Protein AF-A0A2E6C4I3-F1 (afdb_monomer)

Solvent-accessible surface area (backbone atoms only — not comparable to full-atom values): 15419 Å² total; per-residue (Å²): 133,84,74,63,44,27,32,34,34,38,45,66,59,59,52,49,50,63,59,40,77,43,93,86,50,101,66,80,66,76,70,67,71,54,70,83,65,25,43,77,41,75,47,53,65,41,69,78,68,62,60,89,50,59,58,78,67,38,38,30,36,37,54,92,90,48,74,37,39,29,33,80,89,81,67,47,76,45,38,67,65,46,46,53,47,26,51,57,50,42,53,52,44,54,75,73,53,50,18,26,37,46,27,45,60,59,21,41,38,36,0,70,55,52,5,55,28,27,47,76,90,46,91,66,58,45,61,79,30,51,2,55,34,33,51,46,36,49,67,78,42,55,48,52,43,71,46,43,52,76,47,47,73,37,69,68,55,41,52,54,48,50,52,45,21,52,54,43,35,56,49,51,64,66,39,72,82,55,56,41,66,68,56,51,53,51,52,44,70,76,42,45,65,66,48,38,74,64,19,59,80,38,52,63,60,53,51,50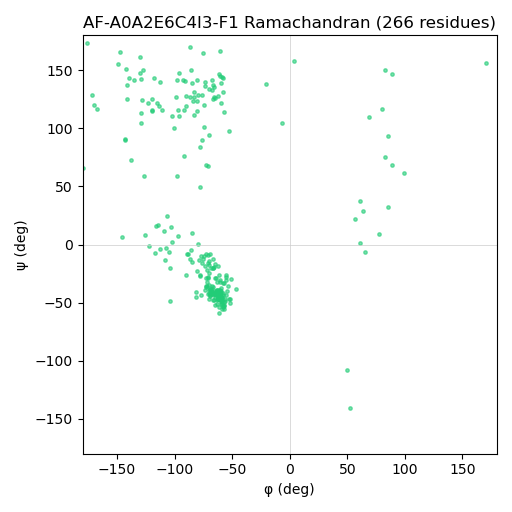,48,54,51,41,55,78,68,65,77,55,58,42,55,59,51,49,53,52,46,45,32,52,51,40,48,35,57,66,55,71,67,86,73,87,71,90,79,70,80,86,82,80,80,84,77,84,85,71,80,95,77,80,88,81,86,88,77,82,89,134

Nearest PDB structures (foldseek):
  6z94-assembly2_B  TM=6.551E-01  e=1.060E-04  uncultured bacterium
  8q87-assembly1_BD  TM=1.575E-01  e=1.660E+00  Gallus gallus
  5jcs-assembly1_D  TM=1.432E-01  e=2.793E+00  Saccharomyces cerevisiae S288C
  6ip5-assembly1_1G  TM=1.667E-01  e=8.383E+00  Homo sapiens

Foldseek 3Di:
DQDAAAEEEEVVVVVVVVVCVPPDDPDPQVPDPCVVRHRYDYDYCCVVVVVVDHLQQWAFEDDPNDTWTARPPPGDTCQVVLLVCLQVVLVVCVVVRHLAYEFEDLGLATHLFQHWYHYPPDPDTGRGDGHSSNVNNCVVCVLHQYDYPVQSSPVVSVVLSVVSSVLSSVLCVLCVVHFDLVSVVVSCVVCVVVLCVQQVVLPVVLVVLNVCSVVVVDDRRVSSSSNSSSSNVSSVPGCPDDDDPDDPPPDPPPPDDDDDDDDDDDDD

pLDDT: mean 80.93, std 21.6, range [30.05, 97.5]

Radius of gyration: 22.91 Å; Cα contacts (8 Å, |Δi|>4): 356; chains: 1; bounding box: 72×36×79 Å

Structure (mmCIF, N/CA/C/O backbone):
data_AF-A0A2E6C4I3-F1
#
_entry.id   AF-A0A2E6C4I3-F1
#
loop_
_atom_site.group_PDB
_atom_site.id
_atom_site.type_symbol
_atom_site.label_atom_id
_atom_site.label_alt_id
_atom_site.label_comp_id
_atom_site.label_asym_id
_atom_site.label_entity_id
_atom_site.label_seq_id
_atom_site.pdbx_PDB_ins_code
_atom_site.Cartn_x
_atom_site.Cartn_y
_atom_site.Cartn_z
_atom_site.occupancy
_atom_site.B_iso_or_equiv
_atom_site.auth_seq_id
_atom_site.auth_comp_id
_atom_site.auth_asym_id
_atom_site.auth_atom_id
_atom_site.pdbx_PDB_model_num
ATOM 1 N N . MET A 1 1 ? -5.279 -16.756 18.868 1.00 37.09 1 MET A N 1
ATOM 2 C CA . MET A 1 1 ? -3.951 -16.353 18.372 1.00 37.09 1 MET A CA 1
ATOM 3 C C . MET A 1 1 ? -4.178 -15.786 16.989 1.00 37.09 1 MET A C 1
ATOM 5 O O . MET A 1 1 ? -4.658 -16.516 16.134 1.00 37.09 1 MET A O 1
ATOM 9 N N . THR A 1 2 ? -4.014 -14.481 16.819 1.00 56.53 2 THR A N 1
ATOM 10 C CA . THR A 1 2 ? -4.086 -13.846 15.499 1.00 56.53 2 THR A CA 1
ATOM 11 C C . THR A 1 2 ? -2.768 -14.158 14.794 1.00 56.53 2 THR A C 1
ATOM 13 O O . THR A 1 2 ? -1.721 -14.031 15.426 1.00 56.53 2 THR A O 1
ATOM 16 N N . GLY A 1 3 ? -2.817 -14.681 13.566 1.00 79.69 3 GLY A N 1
ATOM 17 C CA . GLY A 1 3 ? -1.607 -15.008 12.802 1.00 79.69 3 GLY A CA 1
ATOM 18 C C . GLY A 1 3 ? -0.743 -13.770 12.550 1.00 79.69 3 GLY A C 1
ATOM 19 O O . GLY A 1 3 ? -1.201 -12.648 12.757 1.00 79.69 3 GLY A O 1
ATOM 20 N N . ASN A 1 4 ? 0.501 -13.965 12.113 1.00 88.38 4 ASN A N 1
ATOM 21 C CA . ASN A 1 4 ? 1.368 -12.844 11.750 1.00 88.38 4 ASN A CA 1
ATOM 22 C C . ASN A 1 4 ? 0.720 -12.007 10.628 1.00 88.38 4 ASN A C 1
ATOM 24 O O . ASN A 1 4 ? 0.062 -12.576 9.749 1.00 88.38 4 ASN A O 1
ATOM 28 N N . PRO A 1 5 ? 0.883 -10.670 10.619 1.00 93.81 5 PRO A N 1
ATOM 29 C CA . PRO A 1 5 ? 0.374 -9.851 9.531 1.00 93.81 5 PRO A CA 1
ATOM 30 C C . PRO A 1 5 ? 1.000 -10.262 8.198 1.00 93.81 5 PRO A C 1
ATOM 32 O O . PRO A 1 5 ? 2.207 -10.496 8.110 1.00 93.81 5 PRO A O 1
ATOM 35 N N . LYS A 1 6 ? 0.182 -10.304 7.148 1.00 95.56 6 LYS A N 1
ATOM 36 C CA . LYS A 1 6 ? 0.657 -10.543 5.786 1.00 95.56 6 LYS A CA 1
ATOM 37 C C . LYS A 1 6 ? 1.225 -9.261 5.195 1.00 95.56 6 LYS A C 1
ATOM 39 O O . LYS A 1 6 ? 0.549 -8.233 5.209 1.00 95.56 6 LYS A O 1
ATOM 44 N N . LEU A 1 7 ? 2.437 -9.309 4.661 1.00 94.38 7 LEU A N 1
ATOM 45 C CA . LEU A 1 7 ? 3.115 -8.162 4.067 1.00 94.38 7 LEU A CA 1
ATOM 46 C C . LEU A 1 7 ? 3.421 -8.454 2.599 1.00 94.38 7 LEU A C 1
ATOM 48 O O . LEU A 1 7 ? 4.215 -9.343 2.293 1.00 94.38 7 LEU A O 1
ATOM 52 N N . ALA A 1 8 ? 2.802 -7.698 1.694 1.00 95.00 8 ALA A N 1
ATOM 53 C CA . ALA A 1 8 ? 3.105 -7.797 0.274 1.00 95.00 8 ALA A CA 1
ATOM 54 C C . ALA A 1 8 ? 4.472 -7.162 -0.026 1.00 95.00 8 ALA A C 1
ATOM 56 O O . ALA A 1 8 ? 4.795 -6.082 0.480 1.00 95.00 8 ALA A O 1
ATOM 57 N N . VAL A 1 9 ? 5.284 -7.824 -0.847 1.00 91.00 9 VAL A N 1
ATOM 58 C CA . VAL A 1 9 ? 6.627 -7.364 -1.219 1.00 91.00 9 VAL A CA 1
ATOM 59 C C . VAL A 1 9 ? 6.882 -7.673 -2.693 1.00 91.00 9 VAL A C 1
ATOM 61 O O . VAL A 1 9 ? 6.589 -8.765 -3.178 1.00 91.00 9 VAL A O 1
ATOM 64 N N . CYS A 1 10 ? 7.478 -6.732 -3.428 1.00 84.06 10 CYS A N 1
ATOM 65 C CA . CYS A 1 10 ? 7.932 -7.007 -4.792 1.00 84.06 10 CYS A CA 1
ATOM 66 C C . CYS A 1 10 ? 9.016 -8.107 -4.786 1.00 84.06 10 CYS A C 1
ATOM 68 O O . CYS A 1 10 ? 10.044 -7.945 -4.124 1.00 84.06 10 CYS A O 1
ATOM 70 N N . SER A 1 11 ? 8.869 -9.177 -5.581 1.00 79.31 11 SER A N 1
ATOM 71 C CA . SER A 1 11 ? 9.823 -10.311 -5.592 1.00 79.31 11 SER A CA 1
ATOM 72 C C . SER A 1 11 ? 11.279 -9.908 -5.863 1.00 79.31 11 SER A C 1
ATOM 74 O O . SER A 1 11 ? 12.221 -10.568 -5.420 1.00 79.31 11 SER A O 1
ATOM 76 N N . CYS A 1 12 ? 11.506 -8.812 -6.595 1.00 71.88 12 CYS A N 1
ATOM 77 C CA . CYS A 1 12 ? 12.850 -8.299 -6.859 1.00 71.88 12 CYS A CA 1
ATOM 78 C C . CYS A 1 12 ? 13.575 -7.832 -5.583 1.00 71.88 12 CYS A C 1
ATOM 80 O O . CYS A 1 12 ? 14.800 -7.937 -5.519 1.00 71.88 12 CYS A O 1
ATOM 82 N N . LEU A 1 13 ? 12.848 -7.376 -4.558 1.00 74.38 13 LEU A N 1
ATOM 83 C CA . LEU A 1 13 ? 13.403 -6.961 -3.265 1.00 74.38 13 LEU A CA 1
ATOM 84 C C . LEU A 1 13 ? 13.938 -8.160 -2.481 1.00 74.38 13 LEU A C 1
ATOM 86 O O . LEU A 1 13 ? 15.050 -8.117 -1.956 1.00 74.38 13 LEU A O 1
ATOM 90 N N . LEU A 1 14 ? 13.195 -9.265 -2.484 1.00 69.88 14 LEU A N 1
ATOM 91 C CA . LEU A 1 14 ? 13.598 -10.502 -1.812 1.00 69.88 14 LEU A CA 1
ATOM 92 C C . LEU A 1 14 ? 14.794 -11.155 -2.514 1.00 69.88 14 LEU A C 1
ATOM 94 O O . LEU A 1 14 ? 15.743 -11.592 -1.869 1.00 69.88 14 LEU A O 1
ATOM 98 N N . LYS A 1 15 ? 14.829 -11.120 -3.851 1.00 64.56 15 LYS A N 1
ATOM 99 C CA . LYS A 1 15 ? 15.990 -11.591 -4.628 1.00 64.56 15 LYS A CA 1
ATOM 100 C C . LYS A 1 15 ? 17.230 -10.712 -4.431 1.00 64.56 15 LYS A C 1
ATOM 102 O O . LYS A 1 15 ? 18.345 -11.233 -4.418 1.00 64.56 15 LYS A O 1
ATOM 107 N N . LYS A 1 16 ? 17.061 -9.390 -4.276 1.00 57.88 16 LYS A N 1
ATOM 108 C CA . LYS A 1 16 ? 18.157 -8.478 -3.907 1.00 57.88 16 LYS A CA 1
ATOM 109 C C . LYS A 1 16 ? 18.740 -8.847 -2.539 1.00 57.88 16 LYS A C 1
ATOM 111 O O . LYS A 1 16 ? 19.957 -8.821 -2.425 1.00 57.88 16 LYS A O 1
ATOM 116 N N . ARG A 1 17 ? 17.919 -9.236 -1.552 1.00 54.97 17 ARG A N 1
ATOM 117 C CA . ARG A 1 17 ? 18.386 -9.739 -0.243 1.00 54.97 17 ARG A CA 1
ATOM 118 C C . ARG A 1 17 ? 19.308 -10.955 -0.415 1.00 54.97 17 ARG A C 1
ATOM 120 O O . ARG A 1 17 ? 20.479 -10.869 -0.075 1.00 54.97 17 ARG A O 1
ATOM 127 N N . ILE A 1 18 ? 18.838 -11.996 -1.110 1.00 49.25 18 ILE A N 1
ATOM 128 C CA . ILE A 1 18 ? 19.602 -13.243 -1.337 1.00 49.25 18 ILE A CA 1
ATOM 129 C C . ILE A 1 18 ? 20.926 -12.997 -2.086 1.00 49.25 18 ILE A C 1
ATOM 131 O O . ILE A 1 18 ? 21.934 -13.632 -1.796 1.00 49.25 18 ILE A O 1
ATOM 135 N N . ARG A 1 19 ? 20.957 -12.070 -3.057 1.00 41.78 19 ARG A N 1
ATOM 136 C CA . ARG A 1 19 ? 22.199 -11.728 -3.781 1.00 41.78 19 ARG A CA 1
ATOM 137 C C . ARG A 1 19 ? 23.206 -10.949 -2.931 1.00 41.78 19 ARG A C 1
ATOM 139 O O . ARG A 1 19 ? 24.391 -11.030 -3.223 1.00 41.78 19 ARG A O 1
ATOM 146 N N . ARG A 1 20 ? 22.749 -10.184 -1.934 1.00 45.31 20 ARG A N 1
ATOM 147 C CA . ARG A 1 20 ? 23.606 -9.403 -1.024 1.00 45.31 20 ARG A CA 1
ATOM 148 C C . ARG A 1 20 ? 24.208 -10.245 0.1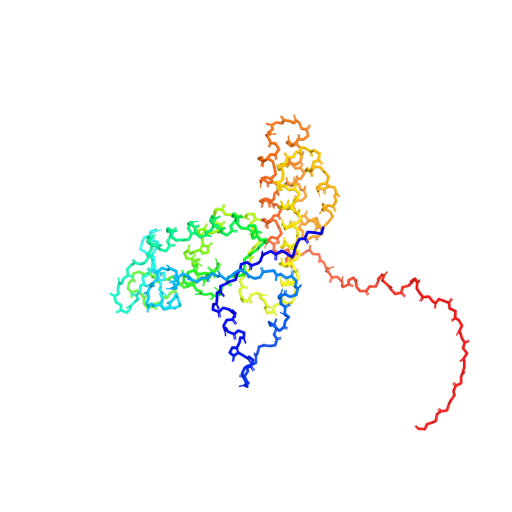02 1.00 45.31 20 ARG A C 1
ATOM 150 O O . ARG A 1 20 ? 25.259 -9.875 0.613 1.00 45.31 20 ARG A O 1
ATOM 157 N N . ASP A 1 21 ? 23.588 -11.377 0.431 1.00 42.91 21 ASP A N 1
ATOM 158 C CA . ASP A 1 21 ? 24.166 -12.393 1.321 1.00 42.91 21 ASP A CA 1
ATOM 159 C C . ASP A 1 21 ? 25.339 -13.156 0.657 1.00 42.91 21 ASP A C 1
ATOM 161 O O . ASP A 1 21 ? 26.060 -13.901 1.320 1.00 42.91 21 ASP A O 1
ATOM 165 N N . GLY A 1 22 ? 25.560 -12.957 -0.651 1.00 38.34 22 GLY A N 1
ATOM 166 C CA . GLY A 1 22 ? 26.779 -13.350 -1.356 1.00 38.34 22 GLY A CA 1
ATOM 167 C C . GLY A 1 22 ? 27.869 -12.287 -1.200 1.00 38.34 22 GLY A C 1
ATOM 168 O O . GLY A 1 22 ? 27.639 -11.126 -1.523 1.00 38.34 22 GLY A O 1
ATOM 169 N N . GLU A 1 23 ? 29.030 -12.704 -0.687 1.00 40.12 23 GLU A N 1
ATOM 170 C CA . GLU A 1 23 ? 30.287 -11.958 -0.499 1.00 40.12 23 GLU A CA 1
ATOM 171 C C . GLU A 1 23 ? 30.319 -10.531 -1.105 1.00 40.12 23 GLU A C 1
ATOM 173 O O . GLU A 1 23 ? 30.524 -10.356 -2.303 1.00 40.12 23 GLU A O 1
ATOM 178 N N . ASN A 1 24 ? 30.199 -9.512 -0.242 1.00 43.06 24 ASN A N 1
ATOM 179 C CA . ASN A 1 24 ? 30.328 -8.064 -0.510 1.00 43.06 24 ASN A CA 1
ATOM 180 C C . ASN A 1 24 ? 29.102 -7.315 -1.066 1.00 43.06 24 ASN A C 1
ATOM 182 O O . ASN A 1 24 ? 29.116 -6.808 -2.190 1.00 43.06 24 ASN A O 1
ATOM 186 N N . ALA A 1 25 ? 28.117 -7.050 -0.204 1.00 36.34 25 ALA A N 1
ATOM 187 C CA . ALA A 1 25 ? 27.189 -5.940 -0.407 1.00 36.34 25 ALA A CA 1
ATOM 188 C C . ALA A 1 25 ? 27.073 -5.045 0.838 1.00 36.34 25 ALA A C 1
ATOM 190 O O . ALA A 1 25 ? 26.534 -5.438 1.870 1.00 36.34 25 ALA A O 1
ATOM 191 N N . GLU A 1 26 ? 27.549 -3.805 0.721 1.00 32.56 26 GLU A N 1
ATOM 192 C CA . GLU A 1 26 ? 27.405 -2.730 1.712 1.00 32.56 26 GLU A CA 1
ATOM 193 C C . GLU A 1 26 ? 25.957 -2.203 1.784 1.00 32.56 26 GLU A C 1
ATOM 195 O O . GLU A 1 26 ? 25.662 -1.073 1.410 1.00 32.56 26 GLU A O 1
ATOM 200 N N . PHE A 1 27 ? 25.025 -3.028 2.264 1.00 38.16 27 PHE A N 1
ATOM 201 C CA . PHE A 1 27 ? 23.699 -2.594 2.717 1.00 38.16 27 PHE A CA 1
ATOM 202 C C . PHE A 1 27 ? 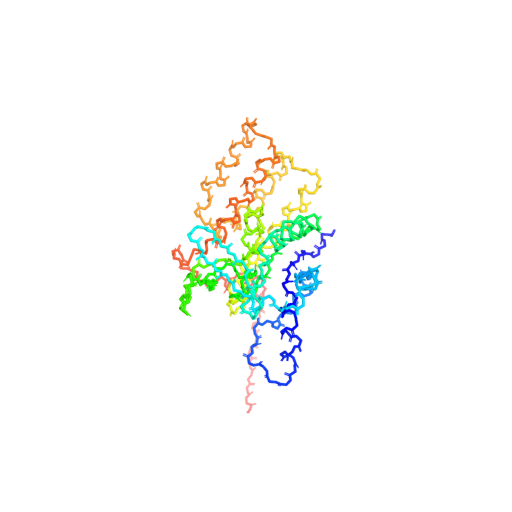23.302 -3.438 3.932 1.00 38.16 27 PHE A C 1
ATOM 204 O O . PHE A 1 27 ? 22.727 -4.514 3.791 1.00 38.16 27 PHE A O 1
ATOM 211 N N . ARG A 1 28 ? 23.646 -2.958 5.132 1.00 41.34 28 ARG A N 1
ATOM 212 C CA . ARG A 1 28 ? 23.420 -3.649 6.414 1.00 41.34 28 ARG A CA 1
ATOM 213 C C . ARG A 1 28 ? 21.974 -3.582 6.935 1.00 41.34 28 ARG A C 1
ATOM 215 O O . ARG A 1 28 ? 21.649 -4.322 7.855 1.00 41.34 28 ARG A O 1
ATOM 222 N N . ASP A 1 29 ? 21.097 -2.775 6.336 1.00 44.75 29 ASP A N 1
ATOM 223 C CA . ASP A 1 29 ? 19.866 -2.335 7.022 1.00 44.75 29 ASP A CA 1
ATOM 224 C C . ASP A 1 29 ? 18.569 -3.058 6.608 1.00 44.75 29 ASP A C 1
ATOM 226 O O . ASP A 1 29 ? 17.508 -2.783 7.155 1.00 44.75 29 ASP A O 1
ATOM 230 N N . LEU A 1 30 ? 18.636 -4.047 5.705 1.00 48.28 30 LEU A N 1
ATOM 231 C CA . LEU A 1 30 ? 17.523 -4.985 5.439 1.00 48.28 30 LEU A CA 1
ATOM 232 C C . LEU A 1 30 ? 17.740 -6.366 6.086 1.00 48.28 30 LEU A C 1
ATOM 234 O O . LEU A 1 30 ? 17.062 -7.330 5.738 1.00 48.28 30 LEU A O 1
ATOM 238 N N . ASN A 1 31 ? 18.685 -6.469 7.028 1.00 43.66 31 ASN A N 1
ATOM 239 C CA . ASN A 1 31 ? 19.056 -7.724 7.693 1.00 43.66 31 ASN A CA 1
ATOM 240 C C . ASN A 1 31 ? 18.108 -8.161 8.815 1.00 43.66 31 ASN A C 1
ATOM 242 O O . ASN A 1 31 ? 18.345 -9.202 9.426 1.00 43.66 31 ASN A O 1
ATOM 246 N N . GLN A 1 32 ? 17.042 -7.414 9.102 1.00 55.25 32 GLN A N 1
ATOM 247 C CA . GLN A 1 32 ? 16.020 -7.927 10.002 1.00 55.25 32 GLN A CA 1
ATOM 248 C C . GLN A 1 32 ? 15.221 -8.981 9.244 1.00 55.25 32 GLN A C 1
ATOM 250 O O . GLN A 1 32 ? 14.642 -8.686 8.198 1.00 55.25 32 GLN A O 1
ATOM 255 N N . ASP A 1 33 ? 15.212 -10.218 9.736 1.00 64.06 33 ASP A N 1
ATOM 256 C CA . ASP A 1 33 ? 14.380 -11.235 9.125 1.00 64.06 33 ASP A CA 1
ATOM 257 C C . ASP A 1 33 ? 12.911 -10.932 9.405 1.00 64.06 33 ASP A C 1
ATOM 259 O O . ASP A 1 33 ? 12.352 -11.273 10.443 1.00 64.06 33 ASP A O 1
ATOM 263 N N . TRP A 1 34 ? 12.278 -10.237 8.464 1.00 74.69 34 TRP A N 1
ATOM 264 C CA . TRP A 1 34 ? 10.866 -9.893 8.560 1.00 74.69 34 TRP A CA 1
ATOM 265 C C . TRP A 1 34 ? 9.984 -11.138 8.591 1.00 74.69 34 TRP A C 1
ATOM 267 O O . TRP A 1 34 ? 8.850 -11.042 9.044 1.00 74.69 34 TRP A O 1
ATOM 277 N N . SER A 1 35 ? 10.504 -12.294 8.160 1.00 71.06 35 SER A N 1
ATOM 278 C CA . SER A 1 35 ? 9.785 -13.568 8.159 1.00 71.06 35 SER A CA 1
ATOM 279 C C . SER A 1 35 ? 9.359 -14.021 9.564 1.00 71.06 35 SER A C 1
ATOM 281 O O . SER A 1 35 ? 8.335 -14.686 9.712 1.00 71.06 35 SER A O 1
ATOM 283 N N . GLU A 1 36 ? 10.076 -13.595 10.612 1.00 77.00 36 GLU A N 1
ATOM 284 C CA . GLU A 1 36 ? 9.710 -13.901 12.000 1.00 77.00 36 GLU A CA 1
ATOM 285 C C . GLU A 1 36 ? 8.467 -13.121 12.454 1.00 77.00 36 GLU A C 1
ATOM 287 O O . GLU A 1 36 ? 7.675 -13.606 13.263 1.00 77.00 36 GLU A O 1
ATOM 292 N N . SER A 1 37 ? 8.282 -11.907 11.924 1.00 81.75 37 SER A N 1
ATOM 293 C CA . SER A 1 37 ? 7.208 -10.985 12.321 1.00 81.75 37 SER A CA 1
ATOM 294 C C . SER A 1 37 ? 6.055 -10.908 11.315 1.00 81.75 37 SER A C 1
ATOM 296 O O . SER A 1 37 ? 4.960 -10.485 11.682 1.00 81.75 37 SER A O 1
ATOM 298 N N . PHE A 1 38 ? 6.277 -11.310 10.061 1.00 88.81 38 PHE A N 1
ATOM 299 C CA . PHE A 1 38 ? 5.346 -11.138 8.949 1.00 88.81 38 PHE A CA 1
ATOM 300 C C . PHE A 1 38 ? 5.309 -12.366 8.039 1.00 88.81 38 PHE A C 1
ATOM 302 O O . PHE A 1 38 ? 6.333 -12.973 7.734 1.00 88.81 38 PHE A O 1
ATOM 309 N N . GLU A 1 39 ? 4.122 -12.680 7.528 1.00 91.12 39 GLU A N 1
ATOM 310 C CA . GLU A 1 39 ? 3.964 -13.610 6.410 1.00 91.12 39 GLU A CA 1
ATOM 311 C C . GLU A 1 39 ? 4.185 -12.837 5.101 1.00 91.12 39 GLU A C 1
ATOM 313 O O . GLU A 1 39 ? 3.404 -11.951 4.755 1.00 91.12 39 GLU A O 1
ATOM 318 N N . LEU A 1 40 ? 5.273 -13.121 4.383 1.00 90.56 40 LEU A N 1
ATOM 319 C CA . LEU A 1 40 ? 5.619 -12.383 3.167 1.00 90.56 40 LEU A CA 1
ATOM 320 C C . LEU A 1 40 ? 4.852 -12.925 1.956 1.00 90.56 40 LEU A C 1
ATOM 322 O O . LEU A 1 40 ? 4.914 -14.116 1.656 1.00 90.56 40 LEU A O 1
ATOM 326 N N . VAL A 1 41 ? 4.172 -12.030 1.239 1.00 91.56 41 VAL A N 1
ATOM 327 C CA . VAL A 1 41 ? 3.438 -12.339 0.005 1.00 91.56 41 VAL A CA 1
ATOM 328 C C . VAL A 1 41 ? 4.154 -11.685 -1.170 1.00 91.56 41 VAL A C 1
ATOM 330 O O . VAL A 1 41 ? 4.270 -10.463 -1.250 1.00 91.56 41 VAL A O 1
ATOM 333 N N . GLU A 1 42 ? 4.666 -12.500 -2.083 1.00 90.06 42 GLU A N 1
ATOM 334 C CA . GLU A 1 42 ? 5.414 -12.019 -3.240 1.00 90.06 42 GLU A CA 1
ATOM 335 C C . GLU A 1 42 ? 4.508 -11.521 -4.371 1.00 90.06 42 GLU A C 1
ATOM 337 O O . GLU A 1 42 ? 3.484 -12.132 -4.670 1.00 90.06 42 GLU A O 1
ATOM 342 N N . VAL A 1 43 ? 4.922 -10.440 -5.040 1.00 90.12 43 VAL A N 1
ATOM 343 C CA . VAL A 1 43 ? 4.242 -9.906 -6.233 1.00 90.12 43 VAL A CA 1
ATOM 344 C C . VAL A 1 43 ? 5.245 -9.709 -7.370 1.00 90.12 43 VAL A C 1
ATOM 346 O O . VAL A 1 43 ? 6.234 -8.977 -7.210 1.00 90.12 43 VAL A O 1
ATOM 349 N N . CYS A 1 44 ? 4.989 -10.323 -8.535 1.00 87.19 44 CYS A N 1
ATOM 350 C CA . CYS A 1 44 ? 5.868 -10.220 -9.703 1.00 87.19 44 CYS A CA 1
ATOM 351 C C . CYS A 1 44 ? 5.095 -10.163 -11.040 1.00 87.19 44 CYS A C 1
ATOM 353 O O . CYS A 1 44 ? 4.911 -11.194 -11.691 1.00 87.19 44 CYS A O 1
ATOM 355 N N . PRO A 1 45 ? 4.735 -8.959 -11.531 1.00 84.56 45 PRO A N 1
ATOM 356 C CA . PRO A 1 45 ? 4.012 -8.796 -12.790 1.00 84.56 45 PRO A CA 1
ATOM 357 C C . PRO A 1 45 ? 4.758 -9.392 -13.981 1.00 84.56 45 PRO A C 1
ATOM 359 O O . PRO A 1 45 ? 4.128 -9.911 -14.884 1.00 84.56 45 PRO A O 1
ATOM 362 N N . GLU A 1 46 ? 6.093 -9.364 -13.992 1.00 82.69 46 GLU A N 1
ATOM 363 C CA . GLU A 1 46 ? 6.902 -9.880 -15.109 1.00 82.69 46 GLU A CA 1
ATOM 364 C C . GLU A 1 46 ? 6.617 -11.360 -15.396 1.00 82.69 46 GLU A C 1
ATOM 366 O O . GLU A 1 46 ? 6.512 -11.764 -16.555 1.00 82.69 46 GLU A O 1
ATOM 371 N N . VAL A 1 47 ? 6.489 -12.155 -14.328 1.00 81.19 47 VAL A N 1
ATOM 372 C CA . VAL A 1 47 ? 6.226 -13.595 -14.398 1.00 81.19 47 VAL A CA 1
ATOM 373 C C . VAL A 1 47 ? 4.739 -13.845 -14.614 1.00 81.19 47 VAL A C 1
ATOM 375 O O . VAL A 1 47 ? 4.380 -14.643 -15.473 1.00 81.19 47 VAL A O 1
ATOM 378 N N . GLU A 1 48 ? 3.882 -13.144 -13.871 1.00 84.81 48 GLU A N 1
ATOM 379 C CA . GLU A 1 48 ? 2.429 -13.357 -13.885 1.00 84.81 48 GLU A CA 1
ATOM 380 C C . GLU A 1 48 ? 1.776 -12.896 -15.203 1.00 84.81 48 GLU A C 1
ATOM 382 O O . GLU A 1 48 ? 0.875 -13.563 -15.704 1.00 84.81 48 GLU A O 1
ATOM 387 N N . LEU A 1 49 ? 2.273 -11.816 -15.818 1.00 84.88 49 LEU A N 1
ATOM 388 C CA . LEU A 1 49 ? 1.850 -11.348 -17.146 1.00 84.88 49 LEU A CA 1
ATOM 389 C C . LEU A 1 49 ? 2.636 -11.988 -18.300 1.00 84.88 49 LEU A C 1
ATOM 391 O O . LEU A 1 49 ? 2.301 -11.756 -19.460 1.00 84.88 49 LEU A O 1
ATOM 395 N N . GLY A 1 50 ? 3.700 -12.747 -18.017 1.00 82.00 50 GLY A N 1
ATOM 396 C CA . GLY A 1 50 ? 4.553 -13.337 -19.051 1.00 82.00 50 GLY A CA 1
ATOM 397 C C . GLY A 1 50 ? 5.234 -12.295 -19.947 1.00 82.00 50 GLY A C 1
ATOM 398 O O . GLY A 1 50 ? 5.378 -12.516 -21.145 1.00 82.00 50 GLY A O 1
ATOM 399 N N . MET A 1 51 ? 5.652 -11.158 -19.381 1.00 75.56 51 MET A N 1
ATOM 400 C CA . MET A 1 51 ? 6.091 -9.981 -20.150 1.00 75.56 51 MET A CA 1
ATOM 401 C C . MET A 1 51 ? 7.378 -10.209 -20.954 1.00 75.56 51 MET A C 1
ATOM 403 O O . MET A 1 51 ? 7.696 -9.421 -21.835 1.00 75.56 51 MET A O 1
ATOM 407 N N . GLY A 1 52 ? 8.182 -11.221 -20.608 1.00 73.56 52 GLY A N 1
ATOM 408 C CA . GLY A 1 52 ? 9.489 -11.475 -21.234 1.00 73.56 52 GLY A CA 1
ATOM 409 C C . GLY A 1 52 ? 10.550 -10.388 -20.986 1.00 73.56 52 GLY A C 1
ATOM 410 O O . GLY A 1 52 ? 11.713 -10.585 -21.331 1.00 73.56 52 GLY A O 1
ATOM 411 N N . VAL A 1 53 ? 10.177 -9.274 -20.350 1.00 74.12 53 VAL A N 1
ATOM 412 C CA . VAL A 1 53 ? 11.017 -8.122 -20.015 1.00 74.12 53 VAL A CA 1
ATOM 413 C C . VAL A 1 53 ? 10.852 -7.760 -18.543 1.00 74.12 53 VAL A C 1
ATOM 415 O O . VAL A 1 53 ? 9.773 -7.910 -17.966 1.00 74.12 53 VAL A O 1
ATOM 418 N N . SER A 1 54 ? 11.924 -7.256 -17.927 1.00 80.88 54 SER A N 1
ATOM 419 C CA . SER A 1 54 ? 11.833 -6.767 -16.557 1.00 80.88 54 SER A CA 1
ATOM 420 C C . SER A 1 54 ? 11.095 -5.431 -16.482 1.00 80.88 54 SER A C 1
ATOM 422 O O . SER A 1 54 ? 11.344 -4.515 -17.263 1.00 80.88 54 SER A O 1
ATOM 424 N N . SER A 1 55 ? 10.256 -5.282 -15.462 1.00 78.06 55 SER A N 1
ATOM 425 C CA . SER A 1 55 ? 9.575 -4.051 -15.076 1.00 78.06 55 SER A CA 1
ATOM 426 C C . SER A 1 55 ? 10.531 -2.862 -14.944 1.00 78.06 55 SER A C 1
ATOM 428 O O . SER A 1 55 ? 10.131 -1.740 -15.232 1.00 78.06 55 SER A O 1
ATOM 430 N N . SER A 1 56 ? 11.805 -3.071 -14.583 1.00 78.69 56 SER A N 1
ATOM 431 C CA . SER A 1 56 ? 12.803 -1.994 -14.514 1.00 78.69 56 SER A CA 1
ATOM 432 C C . SER A 1 56 ? 13.287 -1.486 -15.877 1.00 78.69 56 SER A C 1
ATOM 434 O O . SER A 1 56 ? 13.878 -0.410 -15.938 1.00 78.69 56 SER A O 1
ATOM 436 N N . ALA A 1 57 ? 13.086 -2.250 -16.954 1.00 85.81 57 ALA A N 1
ATOM 437 C CA . ALA A 1 57 ? 13.458 -1.850 -18.314 1.00 85.81 57 ALA A CA 1
ATOM 438 C C . ALA A 1 57 ? 12.375 -0.997 -19.000 1.00 85.81 57 ALA A C 1
ATOM 440 O O . ALA A 1 57 ? 12.649 -0.332 -20.000 1.00 85.81 57 ALA A O 1
ATOM 441 N N . LEU A 1 58 ? 11.159 -0.975 -18.447 1.00 91.19 58 LEU A N 1
ATOM 442 C CA . LEU A 1 58 ? 10.044 -0.183 -18.958 1.00 91.19 58 LEU A CA 1
ATOM 443 C C . LEU A 1 58 ? 10.194 1.302 -18.615 1.00 91.19 58 LEU A C 1
ATOM 445 O O . LEU A 1 58 ? 10.983 1.704 -17.756 1.00 91.19 58 LEU A O 1
ATOM 449 N N . ARG A 1 59 ? 9.414 2.147 -19.288 1.00 93.25 59 ARG A N 1
ATOM 450 C CA . ARG A 1 59 ? 9.388 3.592 -19.049 1.00 93.25 59 ARG A CA 1
ATOM 451 C C . ARG A 1 59 ? 7.964 4.104 -18.993 1.00 93.25 59 ARG A C 1
ATOM 453 O O . ARG A 1 59 ? 7.126 3.713 -19.798 1.00 93.25 59 ARG A O 1
ATOM 460 N N . LEU A 1 60 ? 7.723 5.041 -18.081 1.00 94.56 60 LEU A N 1
ATOM 461 C CA . LEU A 1 60 ? 6.516 5.854 -18.120 1.00 94.56 60 LEU A CA 1
ATOM 462 C C . LEU A 1 60 ? 6.714 6.982 -19.130 1.00 94.56 60 LEU A C 1
ATOM 464 O O . LEU A 1 60 ? 7.655 7.770 -19.011 1.00 94.56 60 LEU A O 1
ATOM 468 N N . ILE A 1 61 ? 5.826 7.071 -20.110 1.00 93.25 61 ILE A N 1
ATOM 469 C CA . ILE A 1 61 ? 5.795 8.133 -21.113 1.00 93.25 61 ILE A CA 1
ATOM 470 C C . ILE A 1 61 ? 4.501 8.919 -20.927 1.00 93.25 61 ILE A C 1
ATOM 472 O O . ILE A 1 61 ? 3.413 8.350 -20.985 1.00 93.25 61 ILE A O 1
ATOM 476 N N . LYS A 1 62 ? 4.611 10.226 -20.689 1.00 91.38 62 LYS A N 1
ATOM 477 C CA . LYS A 1 62 ? 3.472 11.141 -20.621 1.00 91.38 62 LYS A CA 1
ATOM 478 C C . LYS A 1 62 ? 3.297 11.834 -21.968 1.00 91.38 62 LYS A C 1
ATOM 480 O O . LYS A 1 62 ? 4.148 12.629 -22.372 1.00 91.38 62 LYS A O 1
ATOM 485 N N . ASP A 1 63 ? 2.168 11.558 -22.612 1.00 87.25 63 ASP A N 1
ATOM 486 C CA . ASP A 1 63 ? 1.660 12.323 -23.748 1.00 87.25 63 ASP A CA 1
ATOM 487 C C . ASP A 1 63 ? 0.365 13.029 -23.337 1.00 87.25 63 ASP A C 1
ATOM 489 O O . ASP A 1 63 ? -0.615 12.397 -22.935 1.00 87.25 63 ASP A O 1
ATOM 493 N N . ARG A 1 64 ? 0.374 14.365 -23.398 1.00 84.19 64 ARG A N 1
ATOM 494 C CA . ARG A 1 64 ? -0.676 15.230 -22.835 1.00 84.19 64 ARG A CA 1
ATOM 495 C C . ARG A 1 64 ? -0.981 14.843 -21.386 1.00 84.19 64 ARG A C 1
ATOM 497 O O . ARG A 1 64 ? -0.135 15.075 -20.533 1.00 84.19 64 ARG A O 1
ATOM 504 N N . GLU A 1 65 ? -2.137 14.235 -21.113 1.00 81.44 65 GLU A N 1
ATOM 505 C CA . GLU A 1 65 ? -2.529 13.739 -19.784 1.00 81.44 65 GLU A CA 1
ATOM 506 C C . GLU A 1 65 ? -2.504 12.209 -19.651 1.00 81.44 65 GLU A C 1
ATOM 508 O O . GLU A 1 65 ? -2.710 11.684 -18.557 1.00 81.44 65 GLU A O 1
ATOM 513 N N . ARG A 1 66 ? -2.208 11.473 -20.730 1.00 87.81 66 ARG A N 1
ATOM 514 C CA . ARG A 1 66 ? -2.099 10.011 -20.695 1.00 87.81 66 ARG A CA 1
ATOM 515 C C . ARG A 1 66 ? -0.679 9.614 -20.300 1.00 87.81 66 ARG A C 1
ATOM 517 O O . ARG A 1 66 ? 0.289 10.046 -20.922 1.00 87.81 66 ARG A O 1
ATOM 524 N N . ILE A 1 67 ? -0.561 8.767 -19.281 1.00 91.81 67 ILE A N 1
ATOM 525 C CA . ILE A 1 67 ? 0.688 8.085 -18.929 1.00 91.81 67 ILE A CA 1
ATOM 526 C C . ILE A 1 67 ? 0.617 6.677 -19.513 1.00 91.81 67 ILE A C 1
ATOM 528 O O . ILE A 1 67 ? -0.350 5.965 -19.253 1.00 91.81 67 ILE A O 1
ATOM 532 N N . SER A 1 68 ? 1.631 6.299 -20.285 1.00 94.38 68 SER A N 1
ATOM 533 C CA . SER A 1 68 ? 1.757 4.974 -20.893 1.00 94.38 68 SER A CA 1
ATOM 534 C C . SER A 1 68 ? 3.007 4.270 -20.371 1.00 94.38 68 SER A C 1
ATOM 536 O O . SER A 1 68 ? 4.026 4.920 -20.140 1.00 94.38 68 SER A O 1
ATOM 538 N N . LEU A 1 69 ? 2.936 2.957 -20.179 1.00 94.69 69 LEU A N 1
ATOM 539 C CA . LEU A 1 69 ? 4.042 2.105 -19.759 1.00 94.69 69 LEU A CA 1
ATOM 540 C C . LEU A 1 69 ? 4.606 1.378 -20.982 1.00 94.69 69 LEU A C 1
ATOM 542 O O . LEU A 1 69 ? 4.042 0.385 -21.433 1.00 94.69 69 LEU A O 1
ATOM 546 N N . ILE A 1 70 ? 5.713 1.888 -21.516 1.00 93.56 70 ILE A N 1
ATOM 547 C CA . ILE A 1 70 ? 6.269 1.457 -22.801 1.00 93.56 70 ILE A CA 1
ATOM 548 C C . ILE A 1 70 ? 7.603 0.742 -22.599 1.00 93.56 70 ILE A C 1
ATOM 550 O O . ILE A 1 70 ? 8.441 1.183 -21.804 1.00 93.56 70 ILE A O 1
ATOM 554 N N . ASN A 1 71 ? 7.827 -0.327 -23.357 1.00 92.25 71 ASN A N 1
ATOM 555 C CA . ASN A 1 71 ? 9.147 -0.914 -23.525 1.00 92.25 71 ASN A CA 1
ATOM 556 C C . ASN A 1 71 ? 9.940 -0.107 -24.578 1.00 92.25 71 ASN A C 1
ATOM 558 O O . ASN A 1 71 ? 9.564 -0.083 -25.751 1.00 92.25 71 ASN A O 1
ATOM 562 N N . PRO A 1 72 ? 11.039 0.573 -24.200 1.00 89.44 72 PRO A N 1
ATOM 563 C CA . PRO A 1 72 ? 11.795 1.415 -25.124 1.00 89.44 72 PRO A CA 1
ATOM 564 C C . PRO A 1 72 ? 12.578 0.631 -26.190 1.00 89.44 72 PRO A C 1
ATOM 566 O O . PRO A 1 72 ? 13.026 1.248 -27.152 1.00 89.44 72 PRO A O 1
ATOM 569 N N . GLU A 1 73 ? 12.790 -0.678 -26.022 1.00 88.00 73 GLU A N 1
ATOM 570 C CA . GLU A 1 73 ? 13.576 -1.492 -26.962 1.00 88.00 73 GLU A CA 1
ATOM 571 C C . GLU A 1 73 ? 12.762 -1.923 -28.185 1.00 88.00 73 GLU A C 1
ATOM 573 O O . GLU A 1 73 ? 13.272 -1.897 -29.303 1.00 88.00 73 GLU A O 1
ATOM 578 N N . ASN A 1 74 ? 11.500 -2.308 -27.981 1.00 89.06 74 ASN A N 1
ATOM 579 C CA . ASN A 1 74 ? 10.621 -2.825 -29.034 1.00 89.06 74 ASN A CA 1
ATOM 580 C C . ASN A 1 74 ? 9.382 -1.941 -29.293 1.00 89.06 74 ASN A C 1
ATOM 582 O O . ASN A 1 74 ? 8.656 -2.187 -30.253 1.00 89.06 74 ASN A O 1
ATOM 586 N N . GLY A 1 75 ? 9.148 -0.909 -28.473 1.00 89.62 75 GLY A N 1
ATOM 587 C CA . GLY A 1 75 ? 8.007 0.005 -28.585 1.00 89.62 75 GLY A CA 1
ATOM 588 C C . GLY A 1 75 ? 6.681 -0.555 -28.063 1.00 89.62 75 GLY A C 1
ATOM 589 O O . GLY A 1 75 ? 5.643 0.066 -28.278 1.00 89.62 75 GLY A O 1
ATOM 590 N N . GLU A 1 76 ? 6.692 -1.711 -27.401 1.00 91.56 76 GLU A N 1
ATOM 591 C CA . GLU A 1 76 ? 5.487 -2.372 -26.905 1.00 91.56 76 GLU A CA 1
ATOM 592 C C . GLU A 1 76 ? 4.819 -1.574 -25.774 1.00 91.56 76 GLU A C 1
ATOM 594 O O . GLU A 1 76 ? 5.483 -1.112 -24.841 1.00 91.56 76 GLU A O 1
ATOM 599 N N . ASP A 1 77 ? 3.496 -1.404 -25.869 1.00 93.31 77 ASP A N 1
ATOM 600 C CA . ASP A 1 77 ? 2.676 -0.710 -24.873 1.00 93.31 77 ASP A CA 1
ATOM 601 C C . ASP A 1 77 ? 2.051 -1.722 -23.904 1.00 93.31 77 ASP A C 1
ATOM 603 O O . ASP A 1 77 ? 1.151 -2.480 -24.262 1.00 93.31 77 ASP A O 1
ATOM 607 N N . HIS A 1 78 ? 2.514 -1.713 -22.654 1.00 93.69 78 HIS A N 1
ATOM 608 C CA . HIS A 1 78 ? 2.023 -2.585 -21.587 1.00 93.69 78 HIS A CA 1
ATOM 609 C C . HIS A 1 78 ? 0.983 -1.905 -20.685 1.00 93.69 78 HIS A C 1
ATOM 611 O O . HIS A 1 78 ? 0.617 -2.464 -19.652 1.00 93.69 78 HIS A O 1
ATOM 617 N N . THR A 1 79 ? 0.514 -0.700 -21.023 1.00 94.25 79 THR A N 1
ATOM 618 C CA . THR A 1 79 ? -0.324 0.121 -20.132 1.00 94.25 79 THR A CA 1
ATOM 619 C C . THR A 1 79 ? -1.607 -0.590 -19.718 1.00 94.25 79 THR A C 1
ATOM 621 O O . THR A 1 79 ? -1.883 -0.707 -18.527 1.00 94.25 79 THR A O 1
ATOM 624 N N . GLU A 1 80 ? -2.392 -1.076 -20.680 1.00 94.50 80 GLU A N 1
ATOM 625 C CA . GLU A 1 80 ? -3.698 -1.685 -20.397 1.00 94.50 80 GLU A CA 1
ATOM 626 C C . GLU A 1 80 ? -3.552 -3.027 -19.679 1.00 94.50 80 GLU A C 1
ATOM 628 O O . GLU A 1 80 ? -4.222 -3.268 -18.676 1.00 94.50 80 GLU A O 1
ATOM 633 N N . ALA A 1 81 ? -2.624 -3.871 -20.142 1.00 94.19 81 ALA A N 1
ATOM 634 C CA . ALA A 1 81 ? -2.345 -5.161 -19.519 1.00 94.19 81 ALA A CA 1
ATOM 635 C C . ALA A 1 81 ? -1.873 -5.000 -18.064 1.00 94.19 81 ALA A C 1
ATOM 637 O O . ALA A 1 81 ? -2.354 -5.704 -17.179 1.00 94.19 81 ALA A O 1
ATOM 638 N N . MET A 1 82 ? -0.977 -4.043 -17.802 1.00 94.94 82 MET A N 1
ATOM 639 C CA . MET A 1 82 ? -0.472 -3.773 -16.457 1.00 94.94 82 MET A CA 1
ATOM 640 C C . MET A 1 82 ? -1.531 -3.141 -15.553 1.00 94.94 82 MET A C 1
ATOM 642 O O . MET A 1 82 ? -1.588 -3.487 -14.378 1.00 94.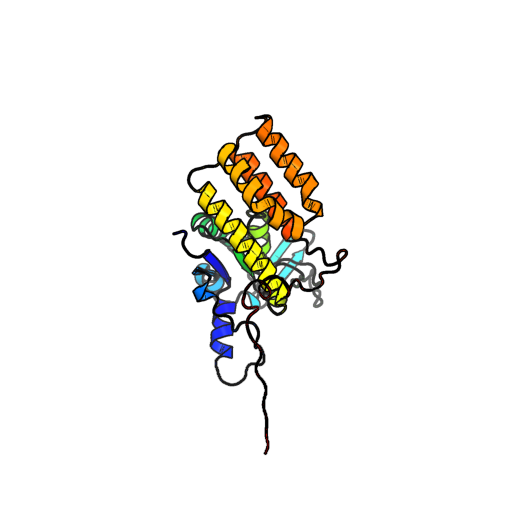94 82 MET A O 1
ATOM 646 N N . ALA A 1 83 ? -2.363 -2.229 -16.068 1.00 95.31 83 ALA A N 1
ATOM 647 C CA . ALA A 1 83 ? -3.447 -1.634 -15.289 1.00 95.31 83 ALA A CA 1
ATOM 648 C C . ALA A 1 83 ? -4.466 -2.699 -14.863 1.00 95.31 83 ALA A C 1
ATOM 650 O O . ALA A 1 83 ? -4.765 -2.810 -13.678 1.00 95.31 83 ALA A O 1
ATOM 651 N N . LYS A 1 84 ? -4.905 -3.547 -15.804 1.00 96.00 84 LYS A N 1
ATOM 652 C CA . LYS A 1 84 ? -5.824 -4.654 -15.520 1.00 96.00 84 LYS A CA 1
ATOM 653 C C . LYS A 1 84 ? -5.240 -5.638 -14.505 1.00 96.00 84 LYS A C 1
ATOM 655 O O . LYS A 1 84 ? -5.904 -5.991 -13.539 1.00 96.00 84 LYS A O 1
ATOM 660 N N . TYR A 1 85 ? -3.985 -6.043 -14.696 1.00 95.81 85 TYR A N 1
ATOM 661 C CA . TYR A 1 85 ? -3.300 -6.898 -13.729 1.00 95.81 85 TYR A CA 1
ATOM 662 C C . TYR A 1 85 ? -3.193 -6.237 -12.356 1.00 95.81 85 TYR A C 1
ATOM 664 O O . TYR A 1 85 ? -3.387 -6.899 -11.344 1.00 95.81 85 TYR A O 1
ATOM 672 N N . ALA A 1 86 ? -2.887 -4.939 -12.301 1.00 96.12 86 ALA A N 1
ATOM 673 C CA . ALA A 1 86 ? -2.794 -4.230 -11.038 1.00 96.12 86 ALA A CA 1
ATOM 674 C C . ALA A 1 86 ? -4.136 -4.210 -10.303 1.00 96.12 86 ALA A C 1
ATOM 676 O O . ALA A 1 86 ? -4.133 -4.404 -9.096 1.00 96.12 86 ALA A O 1
ATOM 677 N N . GLU A 1 87 ? -5.257 -4.029 -11.001 1.00 97.00 87 GLU A N 1
ATOM 678 C CA . GLU A 1 87 ? -6.600 -4.124 -10.412 1.00 97.00 87 GLU A CA 1
ATOM 679 C C . GLU A 1 87 ? -6.852 -5.534 -9.855 1.00 97.00 87 GLU A C 1
ATOM 681 O O . GLU A 1 87 ? -7.003 -5.697 -8.646 1.00 97.00 87 GLU A O 1
ATOM 686 N N . GLU A 1 88 ? -6.775 -6.564 -10.705 1.00 96.88 88 GLU A N 1
ATOM 687 C CA . GLU A 1 88 ? -7.050 -7.960 -10.328 1.00 96.88 88 GLU A CA 1
ATOM 688 C C . GLU A 1 88 ? -6.145 -8.443 -9.185 1.00 96.88 88 GLU A C 1
ATOM 690 O O . GLU A 1 88 ? -6.604 -9.072 -8.228 1.00 96.88 88 GLU A O 1
ATOM 695 N N . LYS A 1 89 ? -4.851 -8.112 -9.250 1.00 96.50 89 LYS A N 1
ATOM 696 C CA . LYS A 1 89 ? -3.886 -8.506 -8.225 1.00 96.50 89 LYS A CA 1
ATOM 697 C C . LYS A 1 89 ? -4.084 -7.740 -6.926 1.00 96.50 89 LYS A C 1
ATOM 699 O O . LYS A 1 89 ? -3.868 -8.307 -5.857 1.00 96.50 89 LYS A O 1
ATOM 704 N N . SER A 1 90 ? -4.467 -6.464 -6.990 1.00 97.19 90 SER A N 1
ATOM 705 C CA . SER A 1 90 ? -4.769 -5.691 -5.782 1.00 97.19 90 SER A CA 1
ATOM 706 C C . SER A 1 90 ? -5.953 -6.314 -5.045 1.00 97.19 90 SER A C 1
ATOM 708 O O . SER A 1 90 ? -5.845 -6.559 -3.845 1.00 97.19 90 SER A O 1
ATOM 710 N N . ASP A 1 91 ? -7.018 -6.662 -5.768 1.00 97.19 91 ASP A N 1
ATOM 711 C CA . ASP A 1 91 ? -8.192 -7.332 -5.208 1.00 97.19 91 ASP A CA 1
ATOM 712 C C . ASP A 1 91 ? -7.826 -8.690 -4.584 1.00 97.19 91 ASP A C 1
ATOM 714 O O . ASP A 1 91 ? -8.230 -8.981 -3.455 1.00 97.19 91 ASP A O 1
ATOM 718 N N . GLU A 1 92 ? -7.008 -9.502 -5.268 1.00 96.75 92 GLU A N 1
ATOM 719 C CA . GLU A 1 92 ? -6.505 -10.785 -4.749 1.00 96.75 92 GLU A CA 1
ATOM 720 C C . GLU A 1 92 ? -5.722 -10.597 -3.440 1.00 96.75 92 GLU A C 1
ATOM 722 O O . GLU A 1 92 ? -5.970 -11.287 -2.446 1.00 96.75 92 GLU A O 1
ATOM 727 N N . LEU A 1 93 ? -4.790 -9.639 -3.415 1.00 96.25 93 LEU A N 1
ATOM 728 C CA . LEU A 1 93 ? -3.974 -9.353 -2.239 1.00 96.25 93 LEU A CA 1
ATOM 729 C C . LEU A 1 93 ? -4.851 -8.924 -1.060 1.00 96.25 93 LEU A C 1
ATOM 731 O O . LEU A 1 93 ? -4.691 -9.448 0.046 1.00 96.25 93 LEU A O 1
ATOM 735 N N . VAL A 1 94 ? -5.803 -8.018 -1.278 1.00 95.19 94 VAL A N 1
ATOM 736 C CA . VAL A 1 94 ? -6.711 -7.559 -0.220 1.00 95.19 94 VAL A CA 1
ATOM 737 C C . VAL A 1 94 ? -7.613 -8.685 0.269 1.00 95.19 94 VAL A C 1
ATOM 739 O O . VAL A 1 94 ? -7.724 -8.879 1.479 1.00 95.19 94 VAL A O 1
ATOM 742 N N . ALA A 1 95 ? -8.168 -9.496 -0.633 1.00 94.50 95 ALA A N 1
ATOM 743 C CA . ALA A 1 95 ? -8.948 -10.678 -0.269 1.00 94.50 95 ALA A CA 1
ATOM 744 C C . ALA A 1 95 ? -8.126 -11.702 0.537 1.00 94.50 95 ALA A C 1
ATOM 746 O O . ALA A 1 95 ? -8.666 -12.396 1.399 1.00 94.50 95 ALA A O 1
ATOM 747 N N . SER A 1 96 ? -6.810 -11.773 0.310 1.00 93.56 96 SER A N 1
ATOM 748 C CA . SER A 1 96 ? -5.902 -12.629 1.083 1.00 93.56 96 SER A CA 1
ATOM 749 C C . SER A 1 96 ? -5.597 -12.105 2.497 1.00 93.56 96 SER A C 1
ATOM 751 O O . SER A 1 96 ? -5.019 -12.844 3.305 1.00 93.56 96 SER A O 1
ATOM 753 N N . GLY A 1 97 ? -5.994 -10.864 2.813 1.00 94.50 97 GLY A N 1
ATOM 754 C CA . GLY A 1 97 ? -5.818 -10.230 4.120 1.00 94.50 97 GLY A CA 1
ATOM 755 C C . GLY A 1 97 ? -4.459 -9.554 4.317 1.00 94.50 97 GLY A C 1
ATOM 756 O O . GLY A 1 97 ? -3.940 -9.556 5.440 1.00 94.50 97 GLY A O 1
ATOM 757 N N . ILE A 1 98 ? -3.850 -9.003 3.255 1.00 96.69 98 ILE A N 1
ATOM 758 C CA . ILE A 1 98 ? -2.610 -8.226 3.412 1.00 96.69 98 ILE A CA 1
ATOM 759 C C . ILE A 1 98 ? -2.814 -7.054 4.370 1.00 96.69 98 ILE A C 1
ATOM 761 O O . ILE A 1 98 ? -3.863 -6.417 4.419 1.00 96.69 98 ILE A O 1
ATOM 765 N N . SER A 1 99 ? -1.781 -6.774 5.154 1.00 97.31 99 SER A N 1
ATOM 766 C CA . SER A 1 99 ? -1.771 -5.708 6.152 1.00 97.31 99 SER A CA 1
ATOM 767 C C . SER A 1 99 ? -0.809 -4.568 5.813 1.00 97.31 99 SER A C 1
ATOM 769 O O . SER A 1 99 ? -0.771 -3.563 6.517 1.00 97.31 99 SER A O 1
ATOM 771 N N . GLY A 1 100 ? -0.053 -4.706 4.726 1.00 96.81 100 GLY A N 1
ATOM 772 C CA . GLY A 1 100 ? 0.782 -3.655 4.165 1.00 96.81 100 GLY A CA 1
ATOM 773 C C . GLY A 1 100 ? 1.451 -4.085 2.866 1.00 96.81 100 GLY A C 1
ATOM 774 O O . GLY A 1 100 ? 1.389 -5.258 2.489 1.00 96.81 100 GLY A O 1
ATOM 775 N N . PHE A 1 101 ? 2.122 -3.140 2.208 1.00 96.44 101 PHE A N 1
ATOM 776 C CA . PHE A 1 101 ? 2.878 -3.393 0.982 1.00 96.44 101 PHE A CA 1
ATOM 777 C C . PHE A 1 101 ? 4.187 -2.585 0.956 1.00 96.44 101 PHE A C 1
ATOM 779 O O . PHE A 1 101 ? 4.189 -1.358 1.077 1.00 96.44 101 PHE A O 1
ATOM 786 N N . VAL A 1 102 ? 5.310 -3.278 0.770 1.00 93.69 102 VAL A N 1
ATOM 787 C CA . VAL A 1 102 ? 6.612 -2.695 0.425 1.00 93.69 102 VAL A CA 1
ATOM 788 C C . VAL A 1 102 ? 6.830 -2.639 -1.091 1.00 93.69 102 VAL A C 1
ATOM 790 O O . VAL A 1 102 ? 6.954 -3.663 -1.767 1.00 93.69 102 VAL A O 1
ATOM 793 N N . PHE A 1 103 ? 6.933 -1.421 -1.610 1.00 93.00 103 PHE A N 1
ATOM 794 C CA . PHE A 1 103 ? 7.121 -1.112 -3.023 1.00 93.00 103 PHE A CA 1
ATOM 795 C C . PHE A 1 103 ? 8.595 -0.880 -3.374 1.00 93.00 103 PHE A C 1
ATOM 797 O O . PHE A 1 103 ? 9.357 -0.349 -2.569 1.00 93.00 103 PHE A O 1
ATOM 804 N N . SER A 1 104 ? 9.021 -1.241 -4.590 1.00 89.69 104 SER A N 1
ATOM 805 C CA . SER A 1 104 ? 10.397 -0.979 -5.042 1.00 89.69 104 SER A CA 1
ATOM 806 C C . SER A 1 104 ? 10.563 0.440 -5.585 1.00 89.69 104 SER A C 1
ATOM 808 O O . SER A 1 104 ? 9.802 0.878 -6.452 1.00 89.69 104 SER A O 1
ATOM 810 N N . LYS A 1 105 ? 11.609 1.123 -5.109 1.00 88.88 105 LYS A N 1
ATOM 811 C CA . LYS A 1 105 ? 11.935 2.509 -5.453 1.00 88.88 105 LYS A CA 1
ATOM 812 C C . LYS A 1 105 ? 12.191 2.697 -6.947 1.00 88.88 105 LYS A C 1
ATOM 814 O O . LYS A 1 105 ? 12.786 1.838 -7.594 1.00 88.88 105 LYS A O 1
ATOM 819 N N . ASP A 1 106 ? 11.796 3.856 -7.479 1.00 88.94 106 ASP A N 1
ATOM 820 C CA . ASP A 1 106 ? 12.075 4.329 -8.847 1.00 88.94 106 ASP A CA 1
ATOM 821 C C . ASP A 1 106 ? 11.514 3.440 -9.982 1.00 88.94 106 ASP A C 1
ATOM 823 O O . ASP A 1 106 ? 11.704 3.749 -11.161 1.00 88.94 106 ASP A O 1
ATOM 827 N N . SER A 1 107 ? 10.804 2.354 -9.655 1.00 90.88 107 SER A N 1
ATOM 828 C CA . SER A 1 107 ? 10.235 1.428 -10.635 1.00 90.88 107 SER A CA 1
ATOM 829 C C . SER A 1 107 ? 9.065 2.073 -11.395 1.00 90.88 1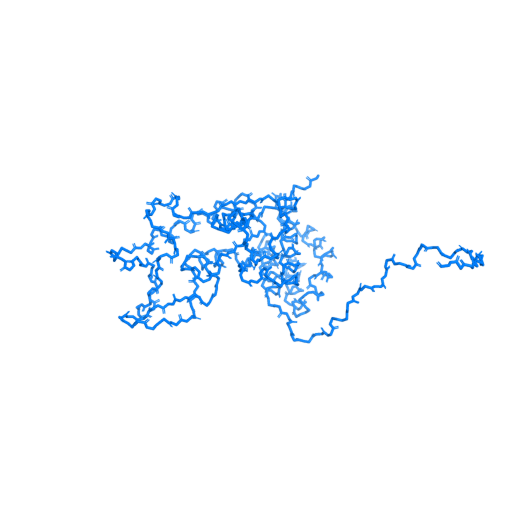07 SER A C 1
ATOM 831 O O . SER A 1 107 ? 8.159 2.619 -10.764 1.00 90.88 107 SER A O 1
ATOM 833 N N . PRO A 1 108 ? 8.994 1.953 -12.734 1.00 92.44 108 PRO A N 1
ATOM 834 C CA . PRO A 1 108 ? 7.853 2.426 -13.527 1.00 92.44 108 PRO A CA 1
ATOM 835 C C . PRO A 1 108 ? 6.560 1.640 -13.251 1.00 92.44 108 PRO A C 1
ATOM 837 O O . PRO A 1 108 ? 5.480 2.069 -13.651 1.00 92.44 108 PRO A O 1
ATOM 840 N N . VAL A 1 109 ? 6.652 0.506 -12.552 1.00 93.38 109 VAL A N 1
ATOM 841 C CA . VAL A 1 109 ? 5.502 -0.310 -12.147 1.00 93.38 109 VAL A CA 1
ATOM 842 C C . VAL A 1 109 ? 5.199 -0.119 -10.663 1.00 93.38 109 VAL A C 1
ATOM 844 O O . VAL A 1 109 ? 4.059 0.162 -10.309 1.00 93.38 109 VAL A O 1
ATOM 847 N N . PHE A 1 110 ? 6.214 -0.205 -9.803 1.00 93.38 110 PHE A N 1
ATOM 848 C CA . PHE A 1 110 ? 6.031 -0.240 -8.351 1.00 93.38 110 PHE A CA 1
ATOM 849 C C . PHE A 1 110 ? 6.449 1.032 -7.605 1.00 93.38 110 PHE A C 1
ATOM 851 O O . PHE A 1 110 ? 6.113 1.159 -6.440 1.00 93.38 110 PHE A O 1
ATOM 858 N N . GLY A 1 111 ? 7.170 1.978 -8.202 1.00 92.88 111 GLY A N 1
ATOM 859 C CA . GLY A 1 111 ? 7.657 3.136 -7.447 1.00 92.88 111 GLY A CA 1
ATOM 860 C C . GLY A 1 111 ? 6.502 3.999 -6.942 1.00 92.88 111 GLY A C 1
ATOM 861 O O . GLY A 1 111 ? 5.659 4.414 -7.731 1.00 92.88 111 GLY A O 1
ATOM 862 N N . LEU A 1 112 ? 6.449 4.283 -5.638 1.00 93.38 112 LEU A N 1
ATOM 863 C CA . LEU A 1 112 ? 5.341 5.057 -5.062 1.00 93.38 112 LEU A CA 1
ATOM 864 C C . LEU A 1 112 ? 5.351 6.509 -5.549 1.00 93.38 112 LEU A C 1
ATOM 866 O O . LEU A 1 112 ? 4.309 7.060 -5.902 1.00 93.38 112 LEU A O 1
ATOM 870 N N . GLU A 1 113 ? 6.535 7.112 -5.603 1.00 91.94 113 GLU A N 1
ATOM 871 C CA . GLU A 1 113 ? 6.734 8.520 -5.930 1.00 91.94 113 GLU A CA 1
ATOM 872 C C . GLU A 1 113 ? 8.054 8.740 -6.674 1.00 91.94 113 GLU A C 1
ATOM 874 O O . GLU A 1 113 ? 8.937 7.882 -6.681 1.00 91.94 113 GLU A O 1
ATOM 879 N N . ARG A 1 114 ? 8.197 9.922 -7.286 1.00 91.75 114 ARG A N 1
ATOM 880 C CA . ARG A 1 114 ? 9.418 10.381 -7.972 1.00 91.75 114 ARG A CA 1
ATOM 881 C C . ARG A 1 114 ? 9.921 9.460 -9.090 1.00 91.75 114 ARG A C 1
ATOM 883 O O . ARG A 1 114 ? 11.079 9.545 -9.506 1.00 91.75 114 ARG A O 1
ATOM 890 N N . VAL A 1 115 ? 9.034 8.637 -9.636 1.00 93.88 115 VAL A N 1
ATOM 891 C CA . VAL A 1 115 ? 9.332 7.753 -10.760 1.00 93.88 115 VAL A CA 1
ATOM 892 C C . VAL A 1 115 ? 9.588 8.590 -12.010 1.00 93.88 115 VAL A C 1
ATOM 894 O O . VAL A 1 115 ? 8.940 9.612 -12.244 1.00 93.88 115 VAL A O 1
ATOM 897 N N . LYS A 1 116 ? 10.560 8.167 -12.821 1.00 94.31 116 LYS A N 1
ATOM 898 C CA . LYS A 1 116 ? 10.925 8.859 -14.061 1.00 94.31 116 LYS A CA 1
ATOM 899 C C . LYS A 1 116 ? 9.791 8.780 -15.083 1.00 94.31 116 LYS A C 1
ATOM 901 O O . LYS A 1 116 ? 9.388 7.689 -15.479 1.00 94.31 116 LYS A O 1
ATOM 906 N N . VAL A 1 117 ? 9.365 9.942 -15.567 1.00 93.44 117 VAL A N 1
ATOM 907 C CA . VAL A 1 117 ? 8.392 10.109 -16.647 1.00 93.44 117 VAL A CA 1
ATOM 908 C C . VAL A 1 117 ? 9.042 10.862 -17.800 1.00 93.44 117 VAL A C 1
ATOM 910 O O . VAL A 1 117 ? 9.570 11.964 -17.634 1.00 93.44 117 VAL A O 1
ATOM 913 N N . TYR A 1 118 ? 8.998 10.270 -18.984 1.00 92.50 118 TYR A N 1
ATOM 914 C CA . TYR A 1 118 ? 9.506 10.848 -20.224 1.00 92.50 118 TYR A CA 1
ATOM 915 C C . TYR A 1 118 ? 8.373 11.594 -20.938 1.00 92.50 118 TYR A C 1
ATOM 917 O O . TYR A 1 118 ? 7.228 11.153 -20.898 1.00 92.50 118 TYR A O 1
ATOM 925 N N . ARG A 1 119 ? 8.656 12.745 -21.558 1.00 88.50 119 ARG A N 1
ATOM 926 C CA . ARG A 1 119 ? 7.648 13.574 -22.249 1.00 88.50 119 ARG A CA 1
ATOM 927 C C . ARG A 1 119 ? 8.017 13.705 -23.724 1.00 88.50 119 ARG A C 1
ATOM 929 O O . ARG A 1 119 ? 9.056 14.293 -24.031 1.00 88.50 119 ARG A O 1
ATOM 936 N N . GLY A 1 120 ? 7.171 13.178 -24.609 1.00 75.06 120 GLY A N 1
ATOM 937 C CA . GLY A 1 120 ? 7.477 13.073 -26.042 1.00 75.06 120 GLY A CA 1
ATOM 938 C C . GLY A 1 120 ? 8.825 12.385 -26.287 1.00 75.06 120 GLY A C 1
ATOM 939 O O . GLY A 1 120 ? 9.204 11.482 -25.543 1.00 75.06 120 GLY A O 1
ATOM 940 N N . ASP A 1 121 ? 9.588 12.882 -27.259 1.00 68.88 121 ASP A N 1
ATOM 941 C CA . ASP A 1 121 ? 10.913 12.348 -27.617 1.00 68.88 121 ASP A CA 1
ATOM 942 C C . ASP A 1 121 ? 12.063 12.909 -26.756 1.00 68.88 121 ASP A C 1
ATOM 944 O O . ASP A 1 121 ? 13.242 12.729 -27.069 1.00 68.88 121 ASP A O 1
ATOM 948 N N . SER A 1 122 ? 11.759 13.635 -25.672 1.00 75.56 122 SER A N 1
ATOM 949 C CA . SER A 1 122 ? 12.797 14.220 -24.821 1.00 75.56 122 SER A CA 1
ATOM 950 C C . SER A 1 122 ? 13.615 13.122 -24.126 1.00 75.56 122 SER A C 1
ATOM 952 O O . SER A 1 122 ? 13.055 12.319 -23.374 1.00 75.56 122 SER A O 1
ATOM 954 N N . PRO A 1 123 ? 14.957 13.142 -24.235 1.00 72.31 123 PRO A N 1
ATOM 955 C CA . PRO A 1 123 ? 15.813 12.219 -23.492 1.00 72.31 123 PRO A CA 1
ATOM 956 C C . PRO A 1 123 ? 15.838 12.528 -21.986 1.00 72.31 123 PRO A C 1
ATOM 958 O O . PRO A 1 123 ? 16.308 11.714 -21.189 1.00 72.31 123 PRO A O 1
ATOM 961 N N . LYS A 1 124 ? 15.349 13.707 -21.572 1.00 83.50 124 LYS A N 1
ATOM 962 C CA . LYS A 1 124 ? 15.264 14.114 -20.166 1.00 83.50 124 LYS A CA 1
ATOM 963 C C . LYS A 1 124 ? 13.921 13.698 -19.574 1.00 83.50 124 LYS A C 1
ATOM 965 O O . LYS A 1 124 ? 12.879 14.176 -20.023 1.00 83.50 124 LYS A O 1
ATOM 970 N N . ALA A 1 125 ? 13.978 12.863 -18.541 1.00 88.56 125 ALA A N 1
ATOM 971 C CA . ALA A 1 125 ? 12.830 12.508 -17.718 1.00 88.56 125 ALA A CA 1
ATOM 972 C C . ALA A 1 125 ? 12.613 13.519 -16.585 1.00 88.56 125 ALA A C 1
ATOM 974 O O . ALA A 1 125 ? 13.570 14.094 -16.060 1.00 88.56 125 ALA A O 1
ATOM 975 N N . VAL A 1 126 ? 11.358 13.678 -16.174 1.00 90.56 126 VAL A N 1
ATOM 976 C CA . VAL A 1 126 ? 10.968 14.359 -14.934 1.00 90.56 126 VAL A CA 1
ATOM 977 C C . VAL A 1 126 ? 10.723 13.295 -13.860 1.00 90.56 126 VAL A C 1
ATOM 979 O O . VAL A 1 126 ? 10.231 12.214 -14.165 1.00 90.56 126 VAL A O 1
ATOM 982 N N . GLN A 1 127 ? 11.118 13.558 -12.614 1.00 90.25 127 GLN A N 1
ATOM 983 C CA . GLN A 1 127 ? 10.924 12.649 -11.474 1.00 90.25 127 GLN A CA 1
ATOM 984 C C . GLN A 1 127 ? 9.682 13.042 -10.666 1.00 90.25 127 GLN A C 1
ATOM 986 O O . GLN A 1 127 ? 9.780 13.388 -9.490 1.00 90.25 127 GLN A O 1
ATOM 991 N N . ASP A 1 128 ? 8.523 13.050 -11.316 1.00 87.50 128 ASP A N 1
ATOM 992 C CA . ASP A 1 128 ? 7.225 13.422 -10.737 1.00 87.50 128 ASP A CA 1
ATOM 993 C C . ASP A 1 128 ? 6.157 12.327 -10.921 1.00 87.50 128 ASP A C 1
ATOM 995 O O . ASP A 1 128 ? 4.984 12.547 -10.625 1.00 87.50 128 ASP A O 1
ATOM 999 N N . GLY A 1 129 ? 6.548 11.144 -11.405 1.00 90.81 129 GLY A N 1
ATOM 1000 C CA . GLY A 1 129 ? 5.645 10.023 -11.640 1.00 90.81 129 GLY A CA 1
ATOM 1001 C C . GLY A 1 129 ? 5.408 9.127 -10.430 1.00 90.81 129 GLY A C 1
ATOM 1002 O O . GLY A 1 129 ? 6.128 9.165 -9.430 1.00 90.81 129 GLY A O 1
ATOM 1003 N N . SER A 1 130 ? 4.428 8.246 -10.599 1.00 94.44 130 SER A N 1
ATOM 1004 C CA . SER A 1 130 ? 4.168 7.080 -9.760 1.00 94.44 130 SER A CA 1
ATOM 1005 C C . SER A 1 130 ? 4.036 5.865 -10.675 1.00 94.44 130 SER A C 1
ATOM 1007 O O . SER A 1 130 ? 3.526 5.987 -11.795 1.00 94.44 130 SER A O 1
ATOM 1009 N N . GLY A 1 131 ? 4.541 4.723 -10.226 1.00 95.19 131 GLY A N 1
ATOM 1010 C CA . GLY A 1 131 ? 4.493 3.468 -10.952 1.00 95.19 131 GLY A CA 1
ATOM 1011 C C . GLY A 1 131 ? 3.053 3.031 -11.199 1.00 95.19 131 GLY A C 1
ATOM 1012 O O . GLY A 1 131 ? 2.167 3.296 -10.388 1.00 95.19 131 GLY A O 1
ATOM 1013 N N . LEU A 1 132 ? 2.801 2.379 -12.333 1.00 95.19 132 LEU A N 1
ATOM 1014 C CA . LEU A 1 132 ? 1.429 2.094 -12.757 1.00 95.19 132 LEU A CA 1
ATOM 1015 C C . LEU A 1 132 ? 0.676 1.185 -11.768 1.00 95.19 132 LEU A C 1
ATOM 1017 O O . LEU A 1 132 ? -0.453 1.501 -11.404 1.00 95.19 132 LEU A O 1
ATOM 1021 N N . PHE A 1 133 ? 1.317 0.122 -11.268 1.00 95.56 133 PHE A N 1
ATOM 1022 C CA . PHE A 1 133 ? 0.730 -0.746 -10.242 1.00 95.56 133 PHE A CA 1
ATOM 1023 C C . PHE A 1 133 ? 0.549 0.011 -8.925 1.00 95.56 133 PHE A C 1
ATOM 1025 O O . PHE A 1 133 ? -0.525 -0.024 -8.332 1.00 95.56 133 PHE A O 1
ATOM 1032 N N . ALA A 1 134 ? 1.588 0.722 -8.475 1.00 95.62 134 ALA A N 1
ATOM 1033 C CA . ALA A 1 134 ? 1.550 1.500 -7.238 1.00 95.62 134 ALA A CA 1
ATOM 1034 C C . ALA A 1 134 ? 0.396 2.509 -7.222 1.00 95.62 134 ALA A C 1
ATOM 1036 O O . ALA A 1 134 ? -0.334 2.609 -6.234 1.00 95.62 134 ALA A O 1
ATOM 1037 N N . LYS A 1 135 ? 0.187 3.211 -8.339 1.00 95.88 135 LYS A N 1
ATOM 1038 C CA . LYS A 1 135 ? -0.908 4.163 -8.512 1.00 95.88 135 LYS A CA 1
ATOM 1039 C C . LYS A 1 135 ? -2.275 3.487 -8.415 1.00 95.88 135 LYS A C 1
ATOM 1041 O O . LYS A 1 135 ? -3.141 4.008 -7.719 1.00 95.88 135 LYS A O 1
ATOM 1046 N N . VAL A 1 136 ? -2.472 2.353 -9.089 1.00 96.88 136 VAL A N 1
ATOM 1047 C CA . VAL A 1 136 ? -3.734 1.594 -9.025 1.00 96.88 136 VAL A CA 1
ATOM 1048 C C . VAL A 1 136 ? -3.996 1.121 -7.594 1.00 96.88 136 VAL A C 1
ATOM 1050 O O . VAL A 1 136 ? -5.020 1.482 -7.016 1.00 96.88 136 VAL A O 1
ATOM 1053 N N . PHE A 1 137 ? -3.036 0.422 -6.983 1.00 97.38 137 PHE A N 1
ATOM 1054 C CA . PHE A 1 137 ? -3.174 -0.134 -5.636 1.00 97.38 137 PHE A CA 1
ATOM 1055 C C . PHE A 1 137 ? -3.504 0.943 -4.593 1.00 97.38 137 PHE A C 1
ATOM 1057 O O . PHE A 1 137 ? -4.455 0.805 -3.830 1.00 97.38 137 PHE A O 1
ATOM 1064 N N . THR A 1 138 ? -2.756 2.050 -4.581 1.00 95.50 138 THR A N 1
ATOM 1065 C CA . THR A 1 138 ? -2.961 3.137 -3.604 1.00 95.50 138 THR A CA 1
ATOM 1066 C C . THR A 1 138 ? -4.234 3.947 -3.848 1.00 95.50 138 THR A C 1
ATOM 1068 O O . THR A 1 138 ? -4.747 4.559 -2.912 1.00 95.50 138 THR A O 1
ATOM 1071 N N . THR A 1 139 ? -4.772 3.934 -5.072 1.00 95.12 139 THR A N 1
ATOM 1072 C CA . THR A 1 139 ? -6.068 4.553 -5.388 1.00 95.12 139 THR A CA 1
ATOM 1073 C C . THR A 1 139 ? -7.229 3.684 -4.907 1.00 95.12 139 THR A C 1
ATOM 1075 O O . THR A 1 139 ? -8.178 4.210 -4.331 1.00 95.12 139 THR A O 1
ATOM 1078 N N . LEU A 1 140 ? -7.156 2.367 -5.126 1.00 95.88 140 LEU A N 1
ATOM 1079 C CA . LEU A 1 140 ? -8.200 1.419 -4.718 1.00 95.88 140 LEU A CA 1
ATOM 1080 C C . LEU A 1 140 ? -8.201 1.176 -3.204 1.00 95.88 140 LEU A C 1
ATOM 1082 O O . LEU A 1 140 ? -9.260 1.116 -2.579 1.00 95.88 140 LEU A O 1
ATOM 1086 N N . TYR A 1 141 ? -7.013 1.091 -2.604 1.00 96.06 141 TYR A N 1
ATOM 1087 C CA . TYR A 1 141 ? -6.820 0.689 -1.212 1.00 96.06 141 TYR A CA 1
ATOM 1088 C C . TYR A 1 141 ? -5.998 1.706 -0.407 1.00 96.06 141 TYR A C 1
ATOM 1090 O O . TYR A 1 141 ? -4.972 1.357 0.183 1.00 96.06 141 TYR A O 1
ATOM 1098 N N . PRO A 1 142 ? -6.451 2.974 -0.310 1.00 94.25 142 PRO A N 1
ATOM 1099 C CA . PRO A 1 142 ? -5.714 4.042 0.377 1.00 94.25 142 PRO A CA 1
ATOM 1100 C C . PRO A 1 142 ? -5.552 3.803 1.888 1.00 94.25 142 PRO A C 1
ATOM 1102 O O . PRO A 1 142 ? -4.729 4.440 2.541 1.00 94.25 142 PRO A O 1
ATOM 1105 N N . HIS A 1 143 ? -6.343 2.893 2.455 1.00 94.31 143 HIS A N 1
ATOM 1106 C CA . HIS A 1 143 ? -6.301 2.511 3.861 1.00 94.31 143 HIS A CA 1
ATOM 1107 C C . HIS A 1 143 ? -5.266 1.419 4.170 1.00 94.31 143 HIS A C 1
ATOM 1109 O O . HIS A 1 143 ? -5.098 1.072 5.335 1.00 94.31 143 HIS A O 1
ATOM 1115 N N . ILE A 1 144 ? -4.585 0.846 3.172 1.00 96.81 144 ILE A N 1
ATOM 1116 C CA . ILE A 1 144 ? -3.533 -0.145 3.415 1.00 96.81 144 ILE A CA 1
ATOM 1117 C C . ILE A 1 144 ? -2.187 0.580 3.549 1.00 96.81 144 ILE A C 1
ATOM 1119 O O . ILE A 1 144 ? -1.823 1.362 2.669 1.00 96.81 144 ILE A O 1
ATOM 1123 N N . PRO A 1 145 ? -1.418 0.346 4.628 1.00 96.44 145 PRO A N 1
ATOM 1124 C CA . PRO A 1 145 ? -0.089 0.921 4.781 1.00 96.44 145 PRO A CA 1
ATOM 1125 C C . PRO A 1 145 ? 0.843 0.535 3.632 1.00 96.44 145 PRO A C 1
ATOM 1127 O O . PRO A 1 145 ? 1.024 -0.644 3.328 1.00 96.44 145 PRO A O 1
ATOM 1130 N N . VAL A 1 146 ? 1.516 1.528 3.055 1.00 96.25 146 VAL A N 1
ATOM 1131 C CA . VAL A 1 146 ? 2.545 1.321 2.030 1.00 96.25 146 VAL A CA 1
ATOM 1132 C C . VAL A 1 146 ? 3.842 2.040 2.399 1.00 96.25 146 VAL A C 1
ATOM 1134 O O . VAL A 1 146 ? 3.810 3.083 3.064 1.00 96.25 146 VAL A O 1
ATOM 1137 N N . ILE A 1 147 ? 4.976 1.490 1.965 1.00 93.50 147 ILE A N 1
ATOM 1138 C CA . ILE A 1 147 ? 6.305 2.108 2.083 1.00 93.50 147 ILE A CA 1
ATOM 1139 C C . ILE A 1 147 ? 7.144 1.827 0.834 1.00 93.50 147 ILE A C 1
ATOM 1141 O O . ILE A 1 147 ? 6.970 0.811 0.166 1.00 93.50 147 ILE A O 1
ATOM 1145 N N . ASP A 1 148 ? 8.057 2.743 0.527 1.00 89.81 148 ASP A N 1
ATOM 1146 C CA . ASP A 1 148 ? 9.032 2.608 -0.554 1.00 89.81 148 ASP A CA 1
ATOM 1147 C C . ASP A 1 148 ? 10.332 1.971 -0.031 1.00 89.81 148 ASP A C 1
ATOM 1149 O O . ASP A 1 148 ? 10.792 2.323 1.056 1.00 89.81 148 ASP A O 1
ATOM 1153 N N . GLU A 1 149 ? 10.959 1.089 -0.817 1.00 88.06 149 GLU A N 1
ATOM 1154 C CA . GLU A 1 149 ? 12.252 0.444 -0.525 1.00 88.06 149 GLU A CA 1
ATOM 1155 C C . GLU A 1 149 ? 13.308 1.452 -0.050 1.00 88.06 149 GLU A C 1
ATOM 1157 O O . GLU A 1 149 ? 14.076 1.168 0.866 1.00 88.06 149 GLU A O 1
ATOM 1162 N N . GLY A 1 150 ? 13.335 2.652 -0.634 1.00 85.88 150 GLY A N 1
ATOM 1163 C CA . GLY A 1 150 ? 14.280 3.702 -0.275 1.00 85.88 150 GLY A CA 1
ATOM 1164 C C . GLY A 1 150 ? 14.103 4.279 1.126 1.00 85.88 150 GLY A C 1
ATOM 1165 O O . GLY A 1 150 ? 15.042 4.886 1.629 1.00 85.88 150 GLY A O 1
ATOM 1166 N N . LYS A 1 151 ? 12.928 4.120 1.746 1.00 87.31 151 LYS A N 1
ATOM 1167 C CA . LYS A 1 151 ? 12.654 4.569 3.122 1.00 87.31 151 LYS A CA 1
ATOM 1168 C C . LYS A 1 151 ? 13.050 3.517 4.157 1.00 87.31 151 LYS A C 1
ATOM 1170 O O . LYS A 1 151 ? 13.152 3.841 5.332 1.00 87.31 151 LYS A O 1
ATOM 1175 N N . LEU A 1 152 ? 13.332 2.285 3.730 1.00 85.31 152 LEU A N 1
ATOM 1176 C CA . LEU A 1 152 ? 13.717 1.193 4.626 1.00 85.31 152 LEU A CA 1
ATOM 1177 C C . LEU A 1 152 ? 15.136 1.332 5.193 1.00 85.31 152 LEU A C 1
ATOM 1179 O O . LEU A 1 152 ? 15.522 0.561 6.061 1.00 85.31 152 LEU A O 1
ATOM 1183 N N . THR A 1 153 ? 15.919 2.298 4.711 1.00 81.69 153 THR A N 1
ATOM 1184 C CA . THR A 1 153 ? 17.239 2.619 5.272 1.00 81.69 153 THR A CA 1
ATOM 1185 C C . THR A 1 153 ? 17.158 3.448 6.548 1.00 81.69 153 THR A C 1
ATOM 1187 O O . THR A 1 153 ? 18.168 3.631 7.215 1.00 81.69 153 THR A O 1
ATOM 1190 N N . ASP A 1 154 ? 15.989 4.013 6.855 1.00 83.69 154 ASP A N 1
ATOM 1191 C CA . ASP A 1 154 ? 15.757 4.799 8.061 1.00 83.69 154 ASP A CA 1
ATOM 1192 C C . ASP A 1 154 ? 15.004 3.935 9.090 1.00 83.69 154 ASP A C 1
ATOM 1194 O O . ASP A 1 154 ? 13.821 3.641 8.882 1.00 83.69 154 ASP A O 1
ATOM 1198 N N . PRO A 1 155 ? 15.647 3.535 10.207 1.00 83.31 155 PRO A N 1
ATOM 1199 C CA . PRO A 1 155 ? 15.014 2.711 11.235 1.00 83.31 155 PRO A CA 1
ATOM 1200 C C . PRO A 1 155 ? 13.716 3.305 11.792 1.00 83.31 155 PRO A C 1
ATOM 1202 O O . PRO A 1 155 ? 12.811 2.553 12.149 1.00 83.31 155 PRO A O 1
ATOM 1205 N N . TYR A 1 156 ? 13.592 4.636 11.836 1.00 86.38 156 TYR A N 1
ATOM 1206 C CA . TYR A 1 156 ? 12.376 5.295 12.309 1.00 86.38 156 TYR A CA 1
ATOM 1207 C C . TYR A 1 156 ? 11.218 5.112 11.323 1.00 86.38 156 TYR A C 1
ATOM 1209 O O . TYR A 1 156 ? 10.093 4.820 11.720 1.00 86.38 156 TYR A O 1
ATOM 1217 N N . GLN A 1 157 ? 11.491 5.221 10.020 1.00 87.81 157 GLN A N 1
ATOM 1218 C CA . GLN A 1 157 ? 10.483 4.983 8.983 1.00 87.81 157 GLN A CA 1
ATOM 1219 C C . GLN A 1 157 ? 10.051 3.513 8.941 1.00 87.81 157 GLN A C 1
ATOM 1221 O O . GLN A 1 157 ? 8.873 3.227 8.723 1.00 87.81 157 GLN A O 1
ATOM 1226 N N . VAL A 1 158 ? 10.988 2.588 9.176 1.00 87.44 158 VAL A N 1
ATOM 1227 C CA . VAL A 1 158 ? 10.704 1.149 9.277 1.00 87.44 158 VAL A CA 1
ATOM 1228 C C . VAL A 1 158 ? 9.812 0.851 10.482 1.00 87.44 158 VAL A C 1
ATOM 1230 O O . VAL A 1 158 ? 8.765 0.227 10.308 1.00 87.44 158 VAL A O 1
ATOM 1233 N N . GLU A 1 159 ? 10.177 1.325 11.679 1.00 88.94 159 GLU A N 1
ATOM 1234 C CA . GLU A 1 159 ? 9.363 1.148 12.892 1.00 88.94 159 GLU A CA 1
ATOM 1235 C C . GLU A 1 159 ? 7.958 1.709 12.692 1.00 88.94 159 GLU A C 1
ATOM 1237 O O . GLU A 1 159 ? 6.969 1.009 12.920 1.00 88.94 159 GLU A O 1
ATOM 1242 N N . HIS A 1 160 ? 7.863 2.937 12.185 1.00 90.88 160 HIS A N 1
ATOM 1243 C CA . HIS A 1 160 ? 6.584 3.602 11.987 1.00 90.88 160 HIS A CA 1
ATOM 1244 C C . HIS A 1 160 ? 5.709 2.872 10.962 1.00 90.88 160 HIS A C 1
ATOM 1246 O O . HIS A 1 160 ? 4.504 2.704 11.164 1.00 90.88 160 HIS A O 1
ATOM 1252 N N . PHE A 1 161 ? 6.300 2.375 9.873 1.00 93.31 161 PHE A N 1
ATOM 1253 C CA . PHE A 1 161 ? 5.590 1.539 8.910 1.00 93.31 161 PHE A CA 1
ATOM 1254 C C . PHE A 1 161 ? 5.091 0.234 9.539 1.00 93.31 161 PHE A C 1
ATOM 1256 O O . PHE A 1 161 ? 3.916 -0.099 9.385 1.00 93.31 161 PHE A O 1
ATOM 1263 N N . PHE A 1 162 ? 5.925 -0.481 10.295 1.00 92.19 162 PHE A N 1
ATOM 1264 C CA . PHE A 1 162 ? 5.511 -1.719 10.960 1.00 92.19 162 PHE A CA 1
ATOM 1265 C C . PHE A 1 162 ? 4.413 -1.492 11.991 1.00 92.19 162 PHE A C 1
ATOM 1267 O O . PHE A 1 162 ? 3.457 -2.268 12.044 1.00 92.19 162 PHE A O 1
ATOM 1274 N N . ALA A 1 163 ? 4.478 -0.397 12.742 1.00 92.69 163 ALA A N 1
ATOM 1275 C CA . ALA A 1 163 ? 3.421 -0.014 13.660 1.00 92.69 163 ALA A CA 1
ATOM 1276 C C . ALA A 1 163 ? 2.088 0.222 12.923 1.00 92.69 163 ALA A C 1
ATOM 1278 O O . ALA A 1 163 ? 1.034 -0.239 13.367 1.00 92.69 163 ALA A O 1
ATOM 1279 N N . ARG A 1 164 ? 2.122 0.868 11.747 1.00 95.62 164 ARG A N 1
ATOM 1280 C CA . ARG A 1 164 ? 0.940 1.041 10.883 1.00 95.62 164 ARG A CA 1
ATOM 1281 C C . ARG A 1 164 ? 0.400 -0.286 10.348 1.00 95.62 164 ARG A C 1
ATOM 1283 O O . ARG A 1 164 ? -0.820 -0.452 10.315 1.00 95.62 164 ARG A O 1
ATOM 1290 N N . VAL A 1 165 ? 1.277 -1.216 9.958 1.00 95.94 165 VAL A N 1
ATOM 1291 C CA . VAL A 1 165 ? 0.908 -2.573 9.509 1.00 95.94 165 VAL A CA 1
ATOM 1292 C C . VAL A 1 165 ? 0.228 -3.348 10.632 1.00 95.94 165 VAL A C 1
ATOM 1294 O O . VAL A 1 165 ? -0.835 -3.925 10.422 1.00 95.94 165 VAL A O 1
ATOM 1297 N N . GLN A 1 166 ? 0.781 -3.321 11.844 1.00 94.31 166 GLN A N 1
ATOM 1298 C CA . GLN A 1 166 ? 0.183 -3.983 13.006 1.00 94.31 166 GLN A CA 1
ATOM 1299 C C . GLN A 1 166 ? -1.165 -3.363 13.392 1.00 94.31 166 GLN A C 1
ATOM 1301 O O . GLN A 1 166 ? -2.126 -4.087 13.662 1.00 94.31 166 GLN A O 1
ATOM 1306 N N . PHE A 1 167 ? -1.266 -2.032 13.372 1.00 95.75 167 PHE A N 1
ATOM 1307 C CA . PHE A 1 167 ? -2.518 -1.317 13.622 1.00 95.75 167 PHE A CA 1
ATOM 1308 C C . PHE A 1 167 ? -3.607 -1.713 12.612 1.00 95.75 167 PHE A C 1
ATOM 1310 O O . PHE A 1 167 ? -4.732 -2.033 13.007 1.00 95.75 167 PHE A O 1
ATOM 1317 N N . PHE A 1 168 ? -3.263 -1.770 11.322 1.00 97.12 168 PHE A N 1
ATOM 1318 C CA . PHE A 1 168 ? -4.182 -2.214 10.275 1.00 97.12 168 PHE A CA 1
ATOM 1319 C C . PHE A 1 168 ? -4.522 -3.709 10.383 1.00 97.12 168 PHE A C 1
ATOM 1321 O O . PHE A 1 168 ? -5.675 -4.095 10.216 1.00 97.12 168 PHE A O 1
ATOM 1328 N N . HIS A 1 169 ? -3.562 -4.560 10.739 1.00 96.38 169 HIS A N 1
ATOM 1329 C CA . HIS A 1 169 ? -3.803 -5.985 10.963 1.00 96.38 169 HIS A CA 1
ATOM 1330 C C . HIS A 1 169 ? -4.794 -6.236 12.110 1.00 96.38 169 HIS A C 1
ATOM 1332 O O . HIS A 1 169 ? -5.728 -7.035 11.974 1.00 96.38 169 HIS A O 1
ATOM 1338 N N . LYS A 1 170 ? -4.631 -5.522 13.236 1.00 95.50 170 LYS A N 1
ATOM 1339 C CA . LYS A 1 170 ? -5.564 -5.574 14.373 1.00 95.50 170 LYS A CA 1
ATOM 1340 C C . LYS A 1 170 ? -6.969 -5.171 13.929 1.00 95.50 170 LYS A C 1
ATOM 1342 O O . LYS A 1 170 ? -7.939 -5.849 14.267 1.00 95.50 170 LYS A O 1
ATOM 1347 N N . TRP A 1 171 ? -7.068 -4.090 13.157 1.00 95.81 171 TRP A N 1
ATOM 1348 C CA . TRP A 1 171 ? -8.324 -3.619 12.583 1.00 95.81 171 TRP A CA 1
ATOM 1349 C C . TRP A 1 171 ? -8.986 -4.671 11.698 1.00 95.81 171 TRP A C 1
ATOM 1351 O O . TRP A 1 171 ? -10.114 -5.075 11.975 1.00 95.81 171 TRP A O 1
ATOM 1361 N N . HIS A 1 172 ? -8.264 -5.167 10.691 1.00 93.19 172 HIS A N 1
ATOM 1362 C CA . HIS A 1 172 ? -8.752 -6.190 9.773 1.00 93.19 172 HIS A CA 1
ATOM 1363 C C . HIS A 1 172 ? -9.281 -7.405 10.542 1.00 93.19 172 HIS A C 1
ATOM 1365 O O . HIS A 1 172 ? -10.408 -7.834 10.322 1.00 93.19 172 HIS A O 1
ATOM 1371 N N . THR A 1 173 ? -8.522 -7.893 11.527 1.00 93.56 173 THR A N 1
ATOM 1372 C CA . THR A 1 173 ? -8.889 -9.070 12.325 1.00 93.56 173 THR A CA 1
ATOM 1373 C C . THR A 1 173 ? -10.185 -8.889 13.122 1.00 93.56 173 THR A C 1
ATOM 1375 O O . THR A 1 173 ? -11.007 -9.802 13.188 1.00 93.56 173 THR A O 1
ATOM 1378 N N . ILE A 1 174 ? -10.404 -7.715 13.719 1.00 94.25 174 ILE A N 1
ATOM 1379 C CA . ILE A 1 174 ? -11.645 -7.412 14.456 1.00 94.25 174 ILE A CA 1
ATOM 1380 C C . ILE A 1 174 ? -12.839 -7.289 13.495 1.00 94.25 174 ILE A C 1
ATOM 1382 O O . ILE A 1 174 ? -13.9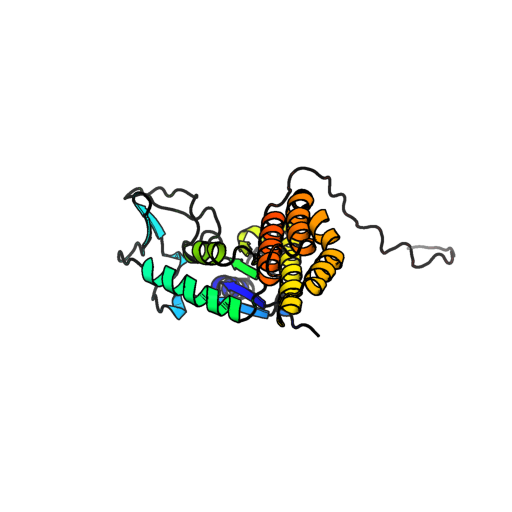47 -7.750 13.805 1.00 94.25 174 ILE A O 1
ATOM 1386 N N . GLY A 1 175 ? -12.592 -6.698 12.324 1.00 93.31 175 GLY A N 1
ATOM 1387 C CA . GLY A 1 175 ? -13.565 -6.491 11.255 1.00 93.31 175 GLY A CA 1
ATOM 1388 C C . GLY A 1 175 ? -13.920 -7.740 10.445 1.00 93.31 175 GLY A C 1
ATOM 1389 O O . GLY A 1 175 ? -14.925 -7.717 9.749 1.00 93.31 175 GLY A O 1
ATOM 1390 N N . MET A 1 176 ? -13.181 -8.854 10.563 1.00 90.25 176 MET A N 1
ATOM 1391 C CA . MET A 1 176 ? -13.421 -10.079 9.768 1.00 90.25 176 MET A CA 1
ATOM 1392 C C . MET A 1 176 ? -14.852 -10.631 9.868 1.00 90.25 176 MET A C 1
ATOM 1394 O O . MET A 1 176 ? -15.316 -11.324 8.971 1.00 90.25 176 MET A O 1
ATOM 1398 N N . THR A 1 177 ? -15.546 -10.360 10.975 1.00 92.50 177 THR A N 1
ATOM 1399 C CA . THR A 1 177 ? -16.939 -10.785 11.212 1.00 92.50 177 THR A CA 1
ATOM 1400 C C . THR A 1 177 ? -17.931 -9.623 11.097 1.00 92.50 177 THR A C 1
ATOM 1402 O O . THR A 1 177 ? -18.988 -9.648 11.724 1.00 92.50 177 THR A O 1
ATOM 1405 N N . GLY A 1 178 ? -17.560 -8.585 10.348 1.00 94.62 178 GLY A N 1
ATOM 1406 C CA . GLY A 1 178 ? -18.312 -7.349 10.165 1.00 94.62 178 GLY A CA 1
ATOM 1407 C C . GLY A 1 178 ? -18.100 -6.327 11.284 1.00 94.62 178 GLY A C 1
ATOM 1408 O O . GLY A 1 178 ? -17.845 -6.678 12.446 1.00 94.62 178 GLY A O 1
ATOM 1409 N N . TRP A 1 179 ? -18.210 -5.050 10.939 1.00 96.88 179 TRP A N 1
ATOM 1410 C CA . TRP A 1 179 ? -18.132 -3.925 11.860 1.00 96.88 179 TRP A CA 1
ATOM 1411 C C . TRP A 1 179 ? -19.480 -3.626 12.510 1.00 96.88 179 TRP A C 1
ATOM 1413 O O . TRP A 1 179 ? -20.535 -3.629 11.883 1.00 96.88 179 TRP A O 1
ATOM 1423 N N . THR A 1 180 ? -19.427 -3.334 13.806 1.00 96.56 180 THR A N 1
ATOM 1424 C CA . THR A 1 180 ? -20.560 -2.850 14.600 1.00 96.56 180 THR A CA 1
ATOM 1425 C C . THR A 1 180 ? -20.128 -1.608 15.365 1.00 96.56 180 THR A C 1
ATOM 1427 O O . THR A 1 180 ? -18.929 -1.404 15.580 1.00 96.56 180 THR A O 1
ATOM 1430 N N . GLU A 1 181 ? -21.089 -0.808 15.826 1.00 95.69 181 GLU A N 1
ATOM 1431 C CA . GLU A 1 181 ? -20.819 0.376 16.653 1.00 95.69 181 GLU A CA 1
ATOM 1432 C C . GLU A 1 181 ? -19.929 0.029 17.854 1.00 95.69 181 GLU A C 1
ATOM 1434 O O . GLU A 1 181 ? -18.856 0.602 18.024 1.00 95.69 181 GLU A O 1
ATOM 1439 N N . SER A 1 182 ? -20.293 -1.016 18.604 1.00 95.88 182 SER A N 1
ATOM 1440 C CA . SER A 1 182 ? -19.521 -1.471 19.766 1.00 95.88 182 SER A CA 1
ATOM 1441 C C . SER A 1 182 ? -18.089 -1.898 19.415 1.00 95.88 182 SER A C 1
ATOM 1443 O O . SER A 1 182 ? -17.155 -1.600 20.163 1.00 95.88 182 SER A O 1
ATOM 1445 N N . LYS A 1 183 ? -17.877 -2.574 18.273 1.00 97.12 183 LYS A N 1
ATOM 1446 C CA . LYS A 1 183 ? -16.525 -2.951 17.825 1.00 97.12 183 LYS A CA 1
ATOM 1447 C C . LYS A 1 183 ? -15.687 -1.722 17.474 1.00 97.12 183 LYS A C 1
ATOM 1449 O O . LYS A 1 183 ? -14.509 -1.685 17.829 1.00 97.12 183 LYS A O 1
ATOM 1454 N N . LEU A 1 184 ? -16.283 -0.735 16.806 1.00 97.00 184 LEU A N 1
ATOM 1455 C CA . LEU A 1 184 ? -15.614 0.511 16.433 1.00 97.00 184 LEU A CA 1
ATOM 1456 C C . LEU A 1 184 ? -15.257 1.355 17.654 1.00 97.00 184 LEU A C 1
ATOM 1458 O O . LEU A 1 184 ? -14.112 1.775 17.784 1.00 97.00 184 LEU A O 1
ATOM 1462 N N . GLU A 1 185 ? -16.194 1.547 18.581 1.00 96.12 185 GLU A N 1
ATOM 1463 C CA . GLU A 1 185 ? -15.945 2.263 19.835 1.00 96.12 185 GLU A CA 1
ATOM 1464 C C . GLU A 1 185 ? -14.839 1.596 20.648 1.00 96.12 185 GLU A C 1
ATOM 1466 O O . GLU A 1 185 ? -13.911 2.261 21.111 1.00 96.12 185 GLU A O 1
ATOM 1471 N N . LYS A 1 186 ? -14.897 0.266 20.782 1.00 96.94 186 LYS A N 1
ATOM 1472 C CA . LYS A 1 186 ? -13.861 -0.498 21.475 1.00 96.94 186 LYS A CA 1
ATOM 1473 C C . LYS A 1 186 ? -12.501 -0.320 20.805 1.00 96.94 186 LYS A C 1
ATOM 1475 O O . LYS A 1 186 ? -11.527 -0.004 21.486 1.00 96.94 186 LYS A O 1
ATOM 1480 N N . PHE A 1 187 ? -12.429 -0.484 19.483 1.00 97.50 187 PHE A N 1
ATOM 1481 C CA . PHE A 1 187 ? -11.183 -0.296 18.745 1.00 97.50 187 PHE A CA 1
ATOM 1482 C C . PHE A 1 187 ? -10.643 1.127 18.913 1.00 97.50 187 PHE A C 1
ATOM 1484 O O . PHE A 1 187 ? -9.456 1.307 19.184 1.00 97.50 187 PHE A O 1
ATOM 1491 N N . HIS A 1 188 ? -11.497 2.139 18.781 1.00 97.00 188 HIS A N 1
ATOM 1492 C CA . HIS A 1 188 ? -11.099 3.528 18.949 1.00 97.00 188 HIS A CA 1
ATOM 1493 C C . HIS A 1 188 ? -10.536 3.775 20.352 1.00 97.00 188 HIS A C 1
ATOM 1495 O O . HIS A 1 188 ? -9.415 4.256 20.489 1.00 97.00 188 HIS A O 1
ATOM 1501 N N . ASN A 1 189 ? -11.259 3.364 21.393 1.00 96.25 189 ASN A N 1
ATOM 1502 C CA . ASN A 1 189 ? -10.850 3.582 22.777 1.00 96.25 189 ASN A CA 1
ATOM 1503 C C . ASN A 1 189 ? -9.503 2.930 23.108 1.00 96.25 189 ASN A C 1
ATOM 1505 O O . ASN A 1 189 ? -8.684 3.545 23.788 1.00 96.25 189 ASN A O 1
ATOM 1509 N N . GLU A 1 190 ? -9.257 1.724 22.593 1.00 95.88 190 GLU A N 1
ATOM 1510 C CA . GLU A 1 190 ? -8.010 0.990 22.816 1.00 95.88 190 GLU A CA 1
ATOM 1511 C C . GLU A 1 190 ? -6.807 1.559 22.052 1.00 95.88 190 GLU A C 1
ATOM 1513 O O . GLU A 1 190 ? -5.678 1.378 22.498 1.00 95.88 190 GLU A O 1
ATOM 1518 N N . ASN A 1 191 ? -7.012 2.198 20.894 1.00 95.94 191 ASN A N 1
ATOM 1519 C CA . ASN A 1 191 ? -5.908 2.558 19.994 1.00 95.94 191 ASN A CA 1
ATOM 1520 C C . ASN A 1 191 ? -5.803 4.063 19.679 1.00 95.94 191 ASN A C 1
ATOM 1522 O O . ASN A 1 191 ? -4.885 4.475 18.972 1.00 95.94 191 ASN A O 1
ATOM 1526 N N . GLN A 1 192 ? -6.701 4.909 20.191 1.00 94.00 192 GLN A N 1
ATOM 1527 C CA . GLN A 1 192 ? -6.670 6.355 19.932 1.00 94.00 192 GLN A CA 1
ATOM 1528 C C . GLN A 1 192 ? -5.382 7.026 20.427 1.00 94.00 192 GLN A C 1
ATOM 1530 O O . GLN A 1 192 ? -4.915 7.965 19.794 1.00 94.00 192 GLN A O 1
ATOM 1535 N N . ILE A 1 193 ? -4.781 6.533 21.518 1.00 93.25 193 ILE A N 1
ATOM 1536 C CA . ILE A 1 193 ? -3.514 7.070 22.040 1.00 93.25 193 ILE A CA 1
ATOM 1537 C C . ILE A 1 193 ? -2.404 6.859 21.009 1.00 93.25 193 ILE A C 1
ATOM 1539 O O . ILE A 1 193 ? -1.775 7.828 20.599 1.00 93.25 193 ILE A O 1
ATOM 1543 N N . PHE A 1 194 ? -2.249 5.628 20.509 1.00 92.31 194 PHE A N 1
ATOM 1544 C CA . PHE A 1 194 ? -1.304 5.304 19.437 1.00 92.31 194 PHE A CA 1
ATOM 1545 C C . PHE A 1 194 ? -1.472 6.232 18.225 1.00 92.31 194 PHE A C 1
ATOM 1547 O O . PHE A 1 194 ? -0.496 6.783 17.713 1.00 92.31 194 PHE A O 1
ATOM 1554 N N . LEU A 1 195 ? -2.721 6.427 17.790 1.00 91.00 195 LEU A N 1
ATOM 1555 C CA . LEU A 1 195 ? -3.038 7.267 16.640 1.00 91.00 195 LEU A CA 1
ATOM 1556 C C . LEU A 1 195 ? -2.685 8.739 16.890 1.00 91.00 195 LEU A C 1
ATOM 1558 O O . LEU A 1 195 ? -2.082 9.375 16.032 1.00 91.00 195 LEU A O 1
ATOM 1562 N N . TYR A 1 196 ? -3.025 9.284 18.058 1.00 92.00 196 TYR A N 1
ATOM 1563 C CA . TYR A 1 196 ? -2.806 10.698 18.371 1.00 92.00 196 TYR A CA 1
ATOM 1564 C C . TYR A 1 196 ? -1.360 11.029 18.734 1.00 92.00 196 TYR A C 1
ATOM 1566 O O . TYR A 1 196 ? -0.941 12.158 18.506 1.00 92.00 196 TYR A O 1
ATOM 1574 N N . GLU A 1 197 ? -0.588 10.079 19.258 1.00 90.56 197 GLU A N 1
ATOM 1575 C CA . GLU A 1 197 ? 0.849 10.265 19.487 1.00 90.56 197 GLU A CA 1
ATOM 1576 C C . GLU A 1 197 ? 1.619 10.369 18.168 1.00 90.56 197 GLU A C 1
ATOM 1578 O O . GLU A 1 197 ? 2.513 11.202 18.036 1.00 90.56 197 GLU A O 1
ATOM 1583 N N . ARG A 1 198 ? 1.252 9.552 17.173 1.00 90.19 198 ARG A N 1
ATOM 1584 C CA . ARG A 1 198 ? 1.935 9.504 15.870 1.00 90.19 198 ARG A CA 1
ATOM 1585 C C . ARG A 1 198 ? 1.356 10.463 14.831 1.00 90.19 198 ARG A C 1
ATOM 1587 O O . ARG A 1 198 ? 2.075 10.890 13.933 1.00 90.19 198 ARG A O 1
ATOM 1594 N N . ALA A 1 199 ? 0.080 10.817 14.955 1.00 90.56 199 ALA A N 1
ATOM 1595 C CA . ALA A 1 199 ? -0.603 11.766 14.084 1.00 90.56 199 ALA A CA 1
ATOM 1596 C C . ALA A 1 199 ? -1.514 12.713 14.894 1.00 90.56 199 ALA A C 1
ATOM 1598 O O . ALA A 1 199 ? -2.743 12.608 14.818 1.00 90.56 199 ALA A O 1
ATOM 1599 N N . PRO A 1 200 ? -0.955 13.680 15.650 1.00 89.06 200 PRO A N 1
ATOM 1600 C CA . PRO A 1 200 ? -1.739 14.563 16.523 1.00 89.06 200 PRO A CA 1
ATOM 1601 C C . PRO A 1 200 ? -2.834 15.356 15.795 1.00 89.06 200 PRO A C 1
ATOM 1603 O O . PRO A 1 200 ? -3.912 15.595 16.344 1.00 89.06 200 PRO A O 1
ATOM 1606 N N . LEU A 1 201 ? -2.581 15.736 14.536 1.00 88.62 201 LEU A N 1
ATOM 1607 C CA . LEU A 1 201 ? -3.516 16.505 13.708 1.00 88.62 201 LEU A CA 1
ATOM 1608 C C . LEU A 1 201 ? -4.771 15.707 13.310 1.00 88.62 201 LEU A C 1
ATOM 1610 O O . LEU A 1 201 ? -5.809 16.309 13.037 1.00 88.62 201 LEU A O 1
ATOM 1614 N N . SER A 1 202 ? -4.716 14.370 13.362 1.00 91.38 202 SER A N 1
ATOM 1615 C CA . SER A 1 202 ? -5.844 13.486 13.030 1.00 91.38 202 SER A CA 1
ATOM 1616 C C . SER A 1 202 ? -6.978 13.530 14.054 1.00 91.38 202 SER A C 1
ATOM 1618 O O . SER A 1 202 ? -8.107 13.146 13.759 1.00 91.38 202 SER A O 1
ATOM 1620 N N . ARG A 1 203 ? -6.723 14.027 15.274 1.00 93.25 203 ARG A N 1
ATOM 1621 C CA . ARG A 1 203 ? -7.691 13.963 16.379 1.00 93.25 203 ARG A CA 1
ATOM 1622 C C . ARG A 1 203 ? -9.048 14.556 16.025 1.00 93.25 203 ARG A C 1
ATOM 1624 O O . ARG A 1 203 ? -10.082 14.003 16.393 1.00 93.25 203 ARG A O 1
ATOM 1631 N N . LYS A 1 204 ? -9.051 15.674 15.299 1.00 93.06 204 LYS A N 1
ATOM 1632 C CA . LYS A 1 204 ? -10.289 16.341 14.894 1.00 93.06 204 LYS A CA 1
ATOM 1633 C C . LYS A 1 204 ? -11.056 15.530 13.848 1.00 93.06 204 LYS A C 1
ATOM 1635 O O . LYS A 1 204 ? -12.267 15.382 13.995 1.00 93.06 204 LYS A O 1
ATOM 1640 N N . SER A 1 205 ? -10.384 15.027 12.811 1.00 93.81 205 SER A N 1
ATOM 1641 C CA . SER A 1 205 ? -11.040 14.270 11.738 1.00 93.81 205 SER A CA 1
ATOM 1642 C C . SER A 1 205 ? -11.532 12.913 12.234 1.00 93.81 205 SER A C 1
ATOM 1644 O O . SER A 1 205 ? -12.692 12.572 12.021 1.00 93.81 205 SER A O 1
ATOM 1646 N N . ILE A 1 206 ? -10.723 12.201 13.016 1.00 95.06 206 ILE A N 1
ATOM 1647 C CA . ILE A 1 206 ? -11.101 10.923 13.628 1.00 95.06 206 ILE A CA 1
ATOM 1648 C C . ILE A 1 206 ? -12.281 11.087 14.593 1.00 95.06 206 ILE A C 1
ATOM 1650 O O . ILE A 1 206 ? -13.240 10.320 14.530 1.00 95.06 206 ILE A O 1
ATOM 1654 N N . SER A 1 207 ? -12.276 12.121 15.443 1.00 94.31 207 SER A N 1
ATOM 1655 C CA . SER A 1 207 ? -13.416 12.403 16.324 1.00 94.31 207 SER A CA 1
ATOM 1656 C C . SER A 1 207 ? -14.690 12.746 15.547 1.00 94.31 207 SER A C 1
ATOM 1658 O O . SER A 1 207 ? -15.781 12.437 16.024 1.00 94.31 207 SER A O 1
ATOM 1660 N N . ALA A 1 208 ? -14.580 13.380 14.375 1.00 94.62 208 ALA A N 1
ATOM 1661 C CA . ALA A 1 208 ? -15.733 13.651 13.523 1.00 94.62 208 ALA A CA 1
ATOM 1662 C C . ALA A 1 208 ? -16.315 12.350 12.950 1.00 94.62 208 ALA A C 1
ATOM 1664 O O . ALA A 1 208 ? -17.528 12.165 13.007 1.00 94.62 208 ALA A O 1
ATOM 1665 N N . VAL A 1 209 ? -15.465 11.419 12.499 1.00 94.75 209 VAL A N 1
ATOM 1666 C CA . VAL A 1 209 ? -15.896 10.083 12.045 1.00 94.75 209 VAL A CA 1
ATOM 1667 C C . VAL A 1 209 ? -16.600 9.321 13.174 1.00 94.75 209 VAL A C 1
ATOM 1669 O O . VAL A 1 209 ? -17.694 8.798 12.977 1.00 94.75 209 VAL A O 1
ATOM 1672 N N . MET A 1 210 ? -16.040 9.329 14.388 1.00 95.38 210 MET A N 1
ATOM 1673 C CA . MET A 1 210 ? -16.678 8.690 15.550 1.00 95.38 210 MET A CA 1
ATOM 1674 C C . MET A 1 210 ? -18.003 9.358 15.951 1.00 95.38 210 MET A C 1
ATOM 1676 O O . MET A 1 210 ? -18.897 8.691 16.464 1.00 95.38 210 MET A O 1
ATOM 1680 N N . SER A 1 211 ? -18.169 10.659 15.696 1.00 94.69 211 SER A N 1
ATOM 1681 C CA . SER A 1 211 ? -19.444 11.342 15.939 1.00 94.69 211 SER A CA 1
ATOM 1682 C C . SER A 1 211 ? -20.539 10.944 14.949 1.00 94.69 211 SER A C 1
ATOM 1684 O O . SER A 1 211 ? -21.708 11.037 15.312 1.00 94.69 211 SER A O 1
ATOM 1686 N N . VAL A 1 212 ? -20.198 10.558 13.717 1.00 93.38 212 VAL A N 1
ATOM 1687 C CA . VAL A 1 212 ? -21.179 10.029 12.752 1.00 93.38 212 VAL A CA 1
ATOM 1688 C C . VAL A 1 212 ? -21.703 8.678 13.244 1.00 93.38 212 VAL A C 1
ATOM 1690 O O . VAL A 1 212 ? -22.909 8.437 13.206 1.00 93.38 212 VAL A O 1
ATOM 1693 N N . LEU A 1 213 ? -20.809 7.844 13.795 1.00 92.00 213 LEU A N 1
ATOM 1694 C CA . LEU A 1 213 ? -21.167 6.561 14.401 1.00 92.00 213 LEU A CA 1
ATOM 1695 C C . LEU A 1 213 ? -22.178 6.725 15.539 1.00 92.00 213 LEU A C 1
ATOM 1697 O O . LEU A 1 213 ? -23.225 6.093 15.526 1.00 92.00 213 LEU A O 1
ATOM 1701 N N . SER A 1 214 ? -21.878 7.593 16.510 1.00 90.12 214 SER A N 1
ATOM 1702 C CA . SER A 1 214 ? -22.678 7.718 17.736 1.00 90.12 214 SER A CA 1
ATOM 1703 C C . SER A 1 214 ? -24.087 8.265 17.507 1.00 90.12 214 SER A C 1
ATOM 1705 O O . SER A 1 214 ? -24.9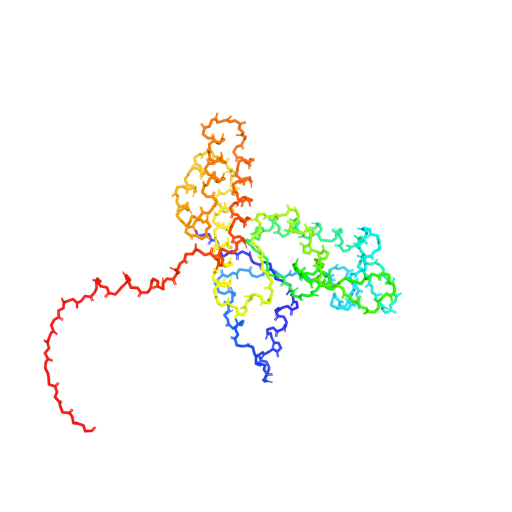70 8.081 18.342 1.00 90.12 214 SER A O 1
ATOM 1707 N N . LYS A 1 215 ? -24.308 8.946 16.381 1.00 91.81 215 LYS A N 1
ATOM 1708 C CA . LYS A 1 215 ? -25.622 9.450 15.981 1.00 91.81 215 LYS A CA 1
ATOM 1709 C C . LYS A 1 215 ? -26.431 8.450 15.152 1.00 91.81 215 LYS A C 1
ATOM 1711 O O . LYS A 1 215 ? -27.594 8.730 14.872 1.00 91.81 215 LYS A O 1
ATOM 1716 N N . GLY A 1 216 ? -25.833 7.330 14.737 1.00 88.88 216 GLY A N 1
ATOM 1717 C CA . GLY A 1 216 ? -26.469 6.362 13.842 1.00 88.88 216 GLY A CA 1
ATOM 1718 C C . GLY A 1 216 ? -26.785 6.938 12.457 1.00 88.88 216 GLY A C 1
ATOM 1719 O O . GLY A 1 216 ? -27.757 6.527 11.830 1.00 88.88 216 GLY A O 1
ATOM 1720 N N . GLU A 1 217 ? -26.008 7.925 11.994 1.00 87.75 217 GLU A N 1
ATOM 1721 C CA . GLU A 1 217 ? -26.231 8.600 10.703 1.00 87.75 217 GLU A CA 1
ATOM 1722 C C . GLU A 1 217 ? -25.777 7.744 9.503 1.00 87.75 217 GLU A C 1
ATOM 1724 O O . GLU A 1 217 ? -26.163 8.030 8.373 1.00 87.75 217 GLU A O 1
ATOM 1729 N N . GLU A 1 218 ? -24.970 6.701 9.732 1.00 94.00 218 GLU A N 1
ATOM 1730 C CA . GLU A 1 218 ? -24.324 5.906 8.684 1.00 94.00 218 GLU A CA 1
ATOM 1731 C C . GLU A 1 218 ? -24.129 4.440 9.112 1.00 94.00 218 GLU A C 1
ATOM 1733 O O . GLU A 1 218 ? -24.034 4.134 10.303 1.00 94.00 218 GLU A O 1
ATOM 1738 N N . HIS A 1 219 ? -24.042 3.518 8.145 1.00 95.44 219 HIS A N 1
ATOM 1739 C CA . HIS A 1 219 ? -23.805 2.103 8.441 1.00 95.44 219 HIS A CA 1
ATOM 1740 C C . HIS A 1 219 ? -22.397 1.888 9.044 1.00 95.44 219 HIS A C 1
ATOM 1742 O O . HIS A 1 219 ? -21.426 2.432 8.507 1.00 95.44 219 HIS A O 1
ATOM 1748 N N . PRO A 1 220 ? -22.227 1.053 10.093 1.00 95.12 220 PRO A N 1
ATOM 1749 C CA . PRO A 1 220 ? -20.932 0.862 10.753 1.00 95.12 220 PRO A CA 1
ATOM 1750 C C . PRO A 1 220 ? -19.786 0.468 9.815 1.00 95.12 220 PRO A C 1
ATOM 1752 O O . PRO A 1 220 ? -18.674 0.943 9.993 1.00 95.12 220 PRO A O 1
ATOM 1755 N N . GLU A 1 221 ? -20.045 -0.339 8.784 1.00 94.94 221 GLU A N 1
ATOM 1756 C CA . GLU A 1 221 ? -19.035 -0.702 7.770 1.00 94.94 221 GLU A CA 1
ATOM 1757 C C . GLU A 1 221 ? -18.483 0.514 7.010 1.00 94.94 221 GLU A C 1
ATOM 1759 O O . GLU A 1 221 ? -17.280 0.621 6.774 1.00 94.94 221 GLU A O 1
ATOM 1764 N N . ASN A 1 222 ? -19.346 1.474 6.670 1.00 95.44 222 ASN A N 1
ATOM 1765 C CA . ASN A 1 222 ? -18.935 2.684 5.962 1.00 95.44 222 ASN A CA 1
ATOM 1766 C C . ASN A 1 222 ? -18.123 3.590 6.893 1.00 95.44 222 ASN A C 1
ATOM 1768 O O . ASN A 1 222 ? -17.063 4.089 6.515 1.00 95.44 222 ASN A O 1
ATOM 1772 N N . VAL A 1 223 ? -18.569 3.744 8.145 1.00 96.62 223 VAL A N 1
ATOM 1773 C CA . VAL A 1 223 ? -17.811 4.476 9.170 1.00 96.62 223 VAL A CA 1
ATOM 1774 C C . VAL A 1 223 ? -16.447 3.831 9.402 1.00 96.62 223 VAL A C 1
ATOM 1776 O O . VAL A 1 223 ? -15.445 4.536 9.503 1.00 96.62 223 VAL A O 1
ATOM 1779 N N . ALA A 1 224 ? -16.394 2.501 9.443 1.00 96.50 224 ALA A N 1
ATOM 1780 C CA . ALA A 1 224 ? -15.163 1.746 9.577 1.00 96.50 224 ALA A CA 1
ATOM 1781 C C . ALA A 1 224 ? -14.196 2.071 8.423 1.00 96.50 224 ALA A C 1
ATOM 1783 O O . ALA A 1 224 ? -13.045 2.457 8.652 1.00 96.50 224 ALA A O 1
ATOM 1784 N N . PHE A 1 225 ? -14.673 1.994 7.182 1.00 94.44 225 PHE A N 1
ATOM 1785 C CA . PHE A 1 225 ? -13.876 2.340 6.009 1.00 94.44 225 PHE A CA 1
ATOM 1786 C C . PHE A 1 225 ? -13.319 3.774 6.077 1.00 94.44 225 PHE A C 1
ATOM 1788 O O . PHE A 1 225 ? -12.117 3.978 5.870 1.00 94.44 225 PHE A O 1
ATOM 1795 N N . TYR A 1 226 ? -14.149 4.763 6.430 1.00 95.00 226 TYR A N 1
ATOM 1796 C CA . TYR A 1 226 ? -13.704 6.153 6.582 1.00 95.00 226 TYR A CA 1
ATOM 1797 C C . TYR A 1 226 ? -12.693 6.321 7.715 1.00 95.00 226 TYR A C 1
ATOM 1799 O O . TYR A 1 226 ? -11.681 6.998 7.533 1.00 95.00 226 TYR A O 1
ATOM 1807 N N . TYR A 1 227 ? -12.928 5.671 8.858 1.00 96.81 227 TYR A N 1
ATOM 1808 C CA . TYR A 1 227 ? -12.038 5.716 10.014 1.00 96.81 227 TYR A CA 1
ATOM 1809 C C . TYR A 1 227 ? -10.632 5.254 9.641 1.00 96.81 227 TYR A C 1
ATOM 1811 O O . TYR A 1 227 ? -9.660 5.963 9.898 1.00 96.81 227 TYR A O 1
ATOM 1819 N N . MET A 1 228 ? -10.513 4.077 9.017 1.00 96.50 228 MET A N 1
ATOM 1820 C CA . MET A 1 228 ? -9.198 3.521 8.710 1.00 96.50 228 MET A CA 1
ATOM 1821 C C . MET A 1 228 ? -8.503 4.270 7.572 1.00 96.50 228 MET A C 1
ATOM 1823 O O . MET A 1 228 ? -7.293 4.481 7.636 1.00 96.50 228 MET A O 1
ATOM 1827 N N . THR A 1 229 ? -9.257 4.732 6.571 1.00 94.44 229 THR A N 1
ATOM 1828 C CA . THR A 1 229 ? -8.707 5.570 5.497 1.00 94.44 229 THR A CA 1
ATOM 1829 C C . THR A 1 229 ? -8.113 6.861 6.061 1.00 94.44 229 THR A C 1
ATOM 1831 O O . THR A 1 229 ? -6.964 7.190 5.769 1.00 94.44 229 THR A O 1
ATOM 1834 N N . GLU A 1 230 ? -8.846 7.563 6.928 1.00 94.88 230 GLU A N 1
ATOM 1835 C CA . GLU A 1 230 ? -8.375 8.806 7.545 1.00 94.88 230 GLU A CA 1
ATOM 1836 C C . GLU A 1 230 ? -7.205 8.568 8.510 1.00 94.88 230 GLU A C 1
ATOM 1838 O O . GLU A 1 230 ? -6.231 9.329 8.510 1.00 94.88 230 GLU A O 1
ATOM 1843 N N . ALA A 1 231 ? -7.260 7.490 9.301 1.00 95.44 231 ALA A N 1
ATOM 1844 C CA . ALA A 1 231 ? -6.184 7.122 10.213 1.00 95.44 231 ALA A CA 1
ATOM 1845 C C . ALA A 1 231 ? -4.883 6.843 9.450 1.00 95.44 231 ALA A C 1
ATOM 1847 O O . ALA A 1 231 ? -3.833 7.371 9.806 1.00 95.44 231 ALA A O 1
ATOM 1848 N N . GLN A 1 232 ? -4.941 6.057 8.373 1.00 94.56 232 GLN A N 1
ATOM 1849 C CA . GLN A 1 232 ? -3.751 5.676 7.608 1.00 94.56 232 GLN A CA 1
ATOM 1850 C C . GLN A 1 232 ? -3.194 6.813 6.774 1.00 94.56 232 GLN A C 1
ATOM 1852 O O . GLN A 1 232 ? -1.973 6.962 6.710 1.00 94.56 232 GLN A O 1
ATOM 1857 N N . LYS A 1 233 ? -4.066 7.655 6.215 1.00 92.19 233 LYS A N 1
ATOM 1858 C CA . LYS A 1 233 ? -3.654 8.906 5.586 1.00 92.19 233 LYS A CA 1
ATOM 1859 C C . LYS A 1 233 ? -2.891 9.778 6.582 1.00 92.19 233 LYS A C 1
ATOM 1861 O O . LYS A 1 233 ? -1.746 10.135 6.320 1.00 92.19 233 LYS A O 1
ATOM 1866 N N . SER A 1 234 ? -3.467 10.026 7.756 1.00 92.06 234 SER A N 1
ATOM 1867 C CA . SER A 1 234 ? -2.836 10.860 8.784 1.00 92.06 234 SER A CA 1
ATOM 1868 C C . SER A 1 234 ? -1.521 10.271 9.301 1.00 92.06 234 SER A C 1
ATOM 1870 O O . SER A 1 234 ? -0.562 10.999 9.522 1.00 92.06 234 SER A O 1
ATOM 1872 N N . LEU A 1 235 ? -1.449 8.947 9.469 1.00 91.00 235 LEU A N 1
ATOM 1873 C CA . LEU A 1 235 ? -0.219 8.256 9.865 1.00 91.00 235 LEU A CA 1
ATOM 1874 C C . LEU A 1 235 ? 0.839 8.259 8.750 1.00 91.00 235 LEU A C 1
ATOM 1876 O O . LEU A 1 235 ? 2.022 8.127 9.044 1.00 91.00 235 LEU A O 1
ATOM 1880 N N . SER A 1 236 ? 0.453 8.379 7.477 1.00 85.38 236 SER A N 1
ATOM 1881 C CA . SER A 1 236 ? 1.400 8.440 6.354 1.00 85.38 236 SER A CA 1
ATOM 1882 C C . SER A 1 236 ? 2.071 9.808 6.198 1.00 85.38 236 SER A C 1
ATOM 1884 O O . SER A 1 236 ? 3.197 9.888 5.706 1.00 85.38 236 SER A O 1
ATOM 1886 N N . GLU A 1 237 ? 1.411 10.872 6.654 1.00 78.00 237 GLU A N 1
ATOM 1887 C CA . GLU A 1 237 ? 1.953 12.225 6.706 1.00 78.00 237 GLU A CA 1
ATOM 1888 C C . GLU A 1 237 ? 2.899 12.316 7.915 1.00 78.00 237 GLU A C 1
ATOM 1890 O O . GLU A 1 237 ? 2.504 12.694 9.016 1.00 78.00 237 GLU A O 1
ATOM 1895 N N . THR A 1 238 ? 4.159 11.891 7.753 1.00 56.09 238 THR A N 1
ATOM 1896 C CA . THR A 1 238 ? 5.146 11.962 8.839 1.00 56.09 238 THR A CA 1
ATOM 1897 C C . THR A 1 238 ? 5.258 13.413 9.306 1.00 56.09 238 THR A C 1
ATOM 1899 O O . THR A 1 238 ? 5.716 14.284 8.563 1.00 56.09 238 THR A O 1
ATOM 1902 N N . THR A 1 239 ? 4.852 13.683 10.548 1.00 45.97 239 THR A N 1
ATOM 1903 C CA . THR A 1 239 ? 4.970 15.007 11.169 1.00 45.97 239 THR A CA 1
ATOM 1904 C C . THR A 1 239 ? 6.447 15.258 11.510 1.00 45.97 239 THR A C 1
ATOM 1906 O O . THR A 1 239 ? 6.832 15.270 12.670 1.00 45.97 239 THR A O 1
ATOM 1909 N N . ILE A 1 240 ? 7.319 15.424 10.506 1.00 42.22 240 ILE A N 1
ATOM 1910 C CA . ILE A 1 240 ? 8.751 15.722 10.721 1.00 42.22 240 ILE A CA 1
ATOM 1911 C C . ILE A 1 240 ? 8.950 17.143 11.278 1.00 42.22 240 ILE A C 1
ATOM 1913 O O . ILE A 1 240 ? 10.032 17.482 11.740 1.00 42.22 240 ILE A O 1
ATOM 1917 N N . ASN A 1 241 ? 7.909 17.972 11.350 1.00 37.22 241 ASN A N 1
ATOM 1918 C CA . ASN A 1 241 ? 8.000 19.275 11.992 1.00 37.22 241 ASN A CA 1
ATOM 1919 C C . ASN A 1 241 ? 6.970 19.404 13.108 1.00 37.22 241 ASN A C 1
ATOM 1921 O O . ASN A 1 241 ? 5.768 19.412 12.855 1.00 37.22 241 ASN A O 1
ATOM 1925 N N . THR A 1 242 ? 7.476 19.659 14.317 1.00 33.16 242 THR A N 1
ATOM 1926 C CA . THR A 1 242 ? 6.749 20.048 15.540 1.00 33.16 242 THR A CA 1
ATOM 1927 C C . THR A 1 242 ? 6.252 18.891 16.414 1.00 33.16 242 THR A C 1
ATOM 1929 O O . THR A 1 242 ? 5.060 18.686 16.569 1.00 33.16 242 THR A O 1
ATOM 1932 N N . ILE A 1 243 ? 7.173 18.160 17.041 1.00 34.91 243 ILE A N 1
ATOM 1933 C CA . ILE A 1 243 ? 7.327 18.073 18.506 1.00 34.91 243 ILE A CA 1
ATOM 1934 C C . ILE A 1 243 ? 8.629 17.306 18.751 1.00 34.91 243 ILE A C 1
ATOM 1936 O O . ILE A 1 243 ? 8.889 16.263 18.166 1.00 34.91 243 ILE A O 1
ATOM 1940 N N . ASN A 1 244 ? 9.473 17.894 19.585 1.00 31.72 244 ASN A N 1
ATOM 1941 C CA . ASN A 1 244 ? 10.757 17.387 20.037 1.00 31.72 244 ASN A CA 1
ATOM 1942 C C . ASN A 1 244 ? 10.586 15.963 20.616 1.00 31.72 244 ASN A C 1
ATOM 1944 O O . ASN A 1 244 ? 10.166 15.821 21.764 1.00 31.72 244 ASN A O 1
ATOM 1948 N N . ILE A 1 245 ? 10.868 14.912 19.839 1.00 36.41 245 ILE A N 1
ATOM 1949 C CA . ILE A 1 245 ? 10.943 13.545 20.369 1.00 36.41 245 ILE A CA 1
ATOM 1950 C C . ILE A 1 245 ? 12.282 13.442 21.102 1.00 36.41 245 ILE A C 1
ATOM 1952 O O . ILE A 1 245 ? 13.311 13.113 20.516 1.00 36.41 245 ILE A O 1
ATOM 1956 N N . GLN A 1 246 ? 12.287 13.771 22.396 1.00 31.72 246 GLN A N 1
ATOM 1957 C CA . GLN A 1 246 ? 13.296 13.201 23.282 1.00 31.72 246 GLN A CA 1
ATOM 1958 C C . GLN A 1 246 ? 13.039 11.687 23.370 1.00 31.72 246 GLN A C 1
ATOM 1960 O O . GLN A 1 246 ? 11.879 11.294 23.524 1.00 31.72 246 GLN A O 1
ATOM 1965 N N . PRO A 1 247 ? 14.074 10.832 23.278 1.00 35.38 247 PRO A N 1
ATOM 1966 C CA . PRO A 1 247 ? 13.902 9.390 23.390 1.00 35.38 247 PRO A CA 1
ATOM 1967 C C . PRO A 1 247 ? 13.305 9.042 24.753 1.00 35.38 247 PRO A C 1
ATOM 1969 O O . PRO A 1 247 ? 13.885 9.355 25.794 1.00 35.38 247 PRO A O 1
ATOM 1972 N N . LEU A 1 248 ? 12.153 8.371 24.751 1.00 32.94 248 LEU A N 1
ATOM 1973 C CA . LEU A 1 248 ? 11.523 7.806 25.944 1.00 32.94 248 LEU A CA 1
ATOM 1974 C C . LEU A 1 248 ? 12.228 6.497 26.356 1.00 32.94 248 LEU A C 1
ATOM 1976 O O . LEU A 1 248 ? 11.600 5.477 26.610 1.00 32.94 248 LEU A O 1
ATOM 1980 N N . GLU A 1 249 ? 13.556 6.518 26.445 1.00 33.62 249 GLU A N 1
ATOM 1981 C CA . GLU A 1 249 ? 14.340 5.489 27.127 1.00 33.62 249 GLU A CA 1
ATOM 1982 C C . GLU A 1 249 ? 14.533 5.924 28.582 1.00 33.62 249 GLU A C 1
ATOM 1984 O O . GLU A 1 249 ? 15.580 6.457 28.934 1.00 33.62 249 GLU A O 1
ATOM 1989 N N . ARG A 1 250 ? 13.491 5.796 29.421 1.00 31.75 250 ARG A N 1
ATOM 1990 C CA . ARG A 1 250 ? 13.587 5.827 30.903 1.00 31.75 250 ARG A CA 1
ATOM 1991 C C . ARG A 1 250 ? 12.221 5.639 31.572 1.00 31.75 250 ARG A C 1
ATOM 1993 O O . ARG A 1 250 ? 11.714 6.532 32.243 1.00 31.75 250 ARG A O 1
ATOM 2000 N N . THR A 1 251 ? 11.593 4.472 31.434 1.00 30.97 251 THR A N 1
ATOM 2001 C CA . THR A 1 251 ? 10.533 4.073 32.396 1.00 30.97 251 THR A CA 1
ATOM 2002 C C . THR A 1 251 ? 10.468 2.567 32.685 1.00 30.97 251 THR A C 1
ATOM 2004 O O . THR A 1 251 ? 9.607 2.135 33.440 1.00 30.97 251 THR A O 1
ATOM 2007 N N . VAL A 1 252 ? 11.409 1.750 32.195 1.00 30.05 252 VAL A N 1
ATOM 2008 C CA . VAL A 1 252 ? 11.412 0.297 32.486 1.00 30.05 252 VAL A CA 1
ATOM 2009 C C . VAL A 1 252 ? 12.489 -0.128 33.505 1.00 30.05 252 VAL A C 1
ATOM 2011 O O . VAL A 1 252 ? 12.433 -1.237 34.018 1.00 30.05 252 VAL A O 1
ATOM 2014 N N . GLU A 1 253 ? 13.389 0.761 33.941 1.00 31.23 253 GLU A N 1
ATOM 2015 C CA . GLU A 1 253 ? 14.496 0.388 34.853 1.00 31.23 253 GLU A CA 1
ATOM 2016 C C . GLU A 1 253 ? 14.399 0.902 36.304 1.00 31.23 253 GLU A C 1
ATOM 2018 O O . GLU A 1 253 ? 15.355 0.767 37.059 1.00 31.23 253 GLU A O 1
ATOM 2023 N N . GLN A 1 254 ? 13.267 1.447 36.766 1.00 33.00 254 GLN A N 1
ATOM 2024 C CA . GLN A 1 254 ? 13.146 1.901 38.171 1.00 33.00 254 GLN A CA 1
ATOM 2025 C C . GLN A 1 254 ? 12.143 1.127 39.038 1.00 33.00 254 GLN A C 1
ATOM 2027 O O . GLN A 1 254 ? 11.791 1.586 40.118 1.00 33.00 254 GLN A O 1
ATOM 2032 N N . HIS A 1 255 ? 11.722 -0.071 38.621 1.00 32.84 255 HIS A N 1
ATOM 2033 C CA . HIS A 1 255 ? 10.940 -0.980 39.478 1.00 32.84 255 HIS A CA 1
ATOM 2034 C C . HIS A 1 255 ? 11.640 -2.305 39.809 1.00 32.84 255 HIS A C 1
ATOM 2036 O O . HIS A 1 255 ? 11.007 -3.227 40.317 1.00 32.84 255 HIS A O 1
ATOM 2042 N N . ILE A 1 256 ? 12.958 -2.397 39.605 1.00 32.38 256 ILE A N 1
ATOM 2043 C CA . ILE A 1 256 ? 13.752 -3.540 40.067 1.00 32.38 256 ILE A CA 1
ATOM 2044 C C . ILE A 1 256 ? 14.969 -3.026 40.847 1.00 32.38 256 ILE A C 1
ATOM 2046 O O . ILE A 1 256 ? 15.942 -2.564 40.265 1.00 32.38 256 ILE A O 1
ATOM 2050 N N . GLY A 1 257 ? 14.909 -3.145 42.178 1.00 30.94 257 GLY A N 1
ATOM 2051 C CA . GLY A 1 257 ? 16.099 -3.396 42.995 1.00 30.94 257 GLY A CA 1
ATOM 2052 C C . GLY A 1 257 ? 16.764 -2.216 43.709 1.00 30.94 257 GLY A C 1
ATOM 2053 O O . GLY A 1 257 ? 17.958 -1.997 43.546 1.00 30.94 257 GLY A O 1
ATOM 2054 N N . THR A 1 258 ? 16.064 -1.537 44.620 1.00 31.12 258 THR A N 1
ATOM 2055 C CA . THR A 1 258 ? 16.725 -1.097 45.862 1.00 31.12 258 THR A CA 1
ATOM 2056 C C . THR A 1 258 ? 16.910 -2.316 46.758 1.00 31.12 258 THR A C 1
ATOM 2058 O O . THR A 1 258 ? 15.948 -2.742 47.389 1.00 31.12 258 THR A O 1
ATOM 2061 N N . SER A 1 259 ? 18.123 -2.868 46.790 1.00 31.09 259 SER A N 1
ATOM 2062 C CA . SER A 1 259 ? 18.685 -3.523 47.975 1.00 31.09 259 SER A CA 1
ATOM 2063 C C . SER A 1 259 ? 20.183 -3.780 47.789 1.00 31.09 259 SER A C 1
ATOM 2065 O O . SER A 1 259 ? 20.600 -4.555 46.937 1.00 31.09 259 SER A O 1
ATOM 2067 N N . ASP A 1 260 ? 20.940 -3.115 48.659 1.00 31.58 260 ASP A N 1
ATOM 2068 C CA . ASP A 1 260 ? 22.170 -3.588 49.296 1.00 31.58 260 ASP A CA 1
ATOM 2069 C C . ASP A 1 260 ? 23.528 -3.425 48.586 1.00 31.58 260 ASP A C 1
ATOM 2071 O O . ASP A 1 260 ? 24.048 -4.271 47.864 1.00 31.58 260 ASP A O 1
ATOM 2075 N N . ASN A 1 261 ? 24.154 -2.297 48.952 1.00 32.44 261 ASN A N 1
ATOM 2076 C CA . ASN A 1 261 ? 25.570 -2.155 49.303 1.00 32.44 261 ASN A CA 1
ATOM 2077 C C . ASN A 1 261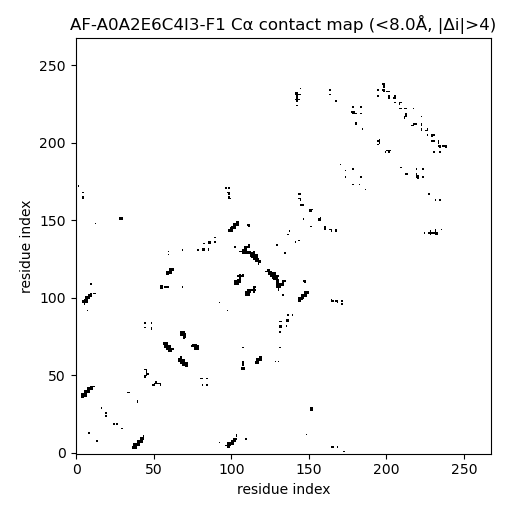 ? 26.260 -3.474 49.708 1.00 32.44 261 ASN A C 1
ATOM 2079 O O . ASN A 1 261 ? 25.765 -4.153 50.600 1.00 32.44 261 ASN A O 1
ATOM 2083 N N . ILE A 1 262 ? 27.495 -3.697 49.235 1.00 33.34 262 ILE A N 1
ATOM 2084 C CA . ILE A 1 262 ? 28.709 -3.803 50.075 1.00 33.34 262 ILE A CA 1
ATOM 2085 C C . ILE A 1 262 ? 29.979 -3.804 49.195 1.00 33.34 262 ILE A C 1
ATOM 2087 O O . ILE A 1 262 ? 30.181 -4.644 48.331 1.00 33.34 262 ILE A O 1
ATOM 2091 N N . LYS A 1 263 ? 30.797 -2.786 49.483 1.00 31.27 263 LYS A N 1
ATOM 2092 C CA . LYS A 1 263 ? 32.259 -2.591 49.431 1.00 31.27 263 LYS A CA 1
ATOM 2093 C C . LYS A 1 263 ? 33.214 -3.680 48.889 1.00 31.27 263 LYS A C 1
ATOM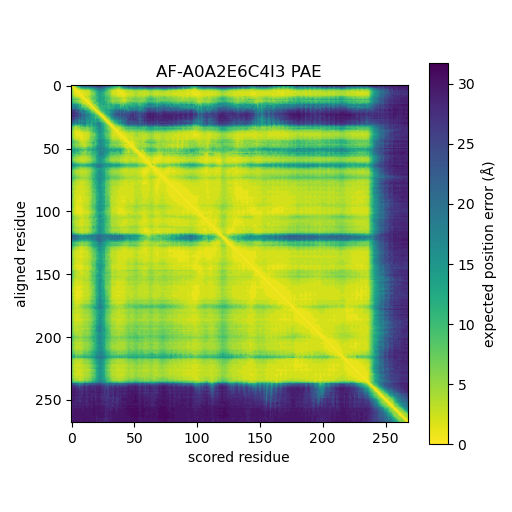 2095 O O . LYS A 1 263 ? 33.041 -4.863 49.138 1.00 31.27 263 LYS A O 1
ATOM 2100 N N . GLN A 1 264 ? 34.382 -3.132 48.498 1.00 32.19 264 GLN A N 1
ATOM 2101 C CA . GLN A 1 264 ? 35.745 -3.701 48.375 1.00 32.19 264 GLN A CA 1
ATOM 2102 C C . GLN A 1 264 ? 36.051 -4.334 47.016 1.00 32.19 264 GLN A C 1
ATOM 2104 O O . GLN A 1 264 ? 35.189 -4.956 46.429 1.00 32.19 264 GLN A O 1
ATOM 2109 N N . SER A 1 265 ? 37.258 -4.308 46.457 1.00 30.77 265 SER A N 1
ATOM 2110 C CA . SER A 1 265 ? 38.564 -3.660 46.665 1.00 30.77 265 SER A CA 1
ATOM 2111 C C . SER A 1 265 ? 39.490 -4.388 45.670 1.00 30.77 265 SER A C 1
ATOM 2113 O O . SER A 1 265 ? 39.243 -5.555 45.386 1.00 30.77 265 SER A O 1
ATOM 2115 N N . GLN A 1 266 ? 40.588 -3.745 45.260 1.00 34.56 266 GLN A N 1
ATOM 2116 C CA . GLN A 1 266 ? 41.803 -4.343 44.669 1.00 34.56 266 GLN A CA 1
ATOM 2117 C C . GLN A 1 266 ? 41.776 -4.718 43.171 1.00 34.56 266 GLN A C 1
ATOM 2119 O O . GLN A 1 266 ? 40.901 -5.432 42.709 1.00 34.56 266 GLN A O 1
ATOM 2124 N N . VAL A 1 267 ? 42.631 -4.064 42.360 1.00 36.00 267 VAL A N 1
ATOM 2125 C CA . VAL A 1 267 ? 44.021 -4.471 42.001 1.00 36.00 267 VAL A CA 1
ATOM 2126 C C . VAL A 1 267 ? 43.956 -5.729 41.128 1.00 36.00 267 VAL A C 1
ATOM 2128 O O . VAL A 1 267 ? 43.549 -6.777 41.604 1.00 36.00 267 VAL A O 1
ATOM 2131 N N . MET A 1 268 ? 44.270 -5.671 39.836 1.00 34.34 268 MET A N 1
ATOM 2132 C CA . MET A 1 268 ? 45.566 -5.327 39.247 1.00 34.34 268 MET A CA 1
ATOM 2133 C C . MET A 1 268 ? 45.388 -5.094 37.742 1.00 34.34 268 MET A C 1
ATOM 2135 O O . MET A 1 268 ? 44.494 -5.755 37.169 1.00 34.34 268 MET A O 1
#

Secondary structure (DSSP, 8-state):
-PPPPEEEEEHHHHHHHHHHSSS-----TT-S-GGGT-EEEEE-HHHHTT-SS-GGG-EEEEETTEEEEE-TTT--B-HHHHHHHHHHHHHHHHHTTEEEEEEPTT-TTT--SSEEEEETT-SPEEEEE--HHHHHHHHH-TTS-EEEGGGTTSHHHHHHHHHHHHHHHHHHHHHTT---HHHHHHHHHHHHHHHHHH-GGGHHHHHHHHHHHHTT-S-HHHHHHHHHHHHHHHHHS---SS--------SSSSSS------------

Sequence (268 aa):
MTGNPKLAVCSCLLKKRIRRDGENAEFRDLNQDWSESFELVEVCPEVELGMGVSSSALRLIKDRERISLINPENGEDHTEAMAKYAEEKSDELVASGISGFVFSKDSPVFGLERVKVYRGDSPKAVQDGSGLFAKVFTTLYPHIPVIDEGKLTDPYQVEHFFARVQFFHKWHTIGMTGWTESKLEKFHNENQIFLYERAPLSRKSISAVMSVLSKGEEHPENVAFYYMTEAQKSLSETTINTINIQPLERTVEQHIGTSDNIKQSQVM

Mean predicted aligned error: 10.22 Å